Protein AF-A0A522M0D7-F1 (afdb_monomer_lite)

Sequence (243 aa):
MDWIHDEEGNVPFFGTRGELDALSDLVTNCLKVLREASRPREMVLETWLTVDYAVRQFLLSGFELSRFCSQSFDLRYRLLPRQFPNLLRLLRVTVEFNVALPPAPPDTAGFRANHEFWRFVNDRAPELPQRIKEVELEYVRSKSPDMSASPTVKAPPDLSTNEPMVARLKPEWVEVAKALDQRWFALAEQLNRARNVAVHSFRSEDIGREFGLAGPRVVTLTREKCLEILQTLLAIKVGAPSG

Structure (mmCIF, N/CA/C/O backbone):
data_AF-A0A522M0D7-F1
#
_entry.id   AF-A0A522M0D7-F1
#
loop_
_atom_site.group_PDB
_atom_site.id
_atom_site.type_symbol
_atom_site.label_atom_id
_atom_site.label_alt_id
_atom_site.label_comp_id
_atom_site.label_asym_id
_atom_site.label_entity_id
_atom_site.label_seq_id
_atom_site.pdbx_PDB_ins_code
_atom_site.Cartn_x
_atom_site.Cartn_y
_atom_site.Cartn_z
_atom_site.occupancy
_atom_site.B_iso_or_equiv
_atom_site.auth_seq_id
_atom_site.auth_comp_id
_atom_site.auth_asym_id
_atom_site.auth_atom_id
_atom_site.pdbx_PDB_model_num
ATOM 1 N N . MET A 1 1 ? -4.817 -5.125 -23.960 1.00 48.06 1 MET A N 1
ATOM 2 C CA . MET A 1 1 ? -5.287 -5.163 -22.561 1.00 48.06 1 MET A CA 1
ATOM 3 C C . MET A 1 1 ? -5.016 -3.778 -22.034 1.00 48.06 1 MET A C 1
ATOM 5 O O . MET A 1 1 ? -3.849 -3.406 -21.956 1.00 48.06 1 MET A O 1
ATOM 9 N N . ASP A 1 2 ? -6.071 -3.002 -21.826 1.00 53.09 2 ASP A N 1
ATOM 10 C CA . ASP A 1 2 ? -5.939 -1.578 -21.533 1.00 53.09 2 ASP A CA 1
ATOM 11 C C . ASP A 1 2 ? -5.680 -1.424 -20.034 1.00 53.09 2 ASP A C 1
ATOM 13 O O . ASP A 1 2 ? -6.468 -1.888 -19.205 1.00 53.09 2 ASP A O 1
ATOM 17 N N . TRP A 1 3 ? -4.519 -0.864 -19.698 1.00 46.22 3 TRP A N 1
ATOM 18 C CA . TRP A 1 3 ? -4.135 -0.587 -18.319 1.00 46.22 3 TRP A CA 1
ATOM 19 C C . TRP A 1 3 ? -4.783 0.726 -17.890 1.00 46.22 3 TRP A C 1
ATOM 21 O O . TRP A 1 3 ? -4.637 1.746 -18.560 1.00 46.22 3 TRP A O 1
ATOM 31 N N . ILE A 1 4 ? -5.495 0.686 -16.771 1.00 60.88 4 ILE A N 1
ATOM 32 C CA . ILE A 1 4 ? -6.058 1.852 -16.106 1.00 60.88 4 ILE A CA 1
ATOM 33 C C . ILE A 1 4 ? -5.046 2.321 -15.063 1.00 60.88 4 ILE A C 1
ATOM 35 O O . ILE A 1 4 ? -4.562 1.538 -14.239 1.00 60.88 4 ILE A O 1
ATOM 39 N N . HIS A 1 5 ? -4.740 3.609 -15.112 1.00 52.09 5 HIS A N 1
ATOM 40 C CA . HIS A 1 5 ? -4.009 4.333 -14.086 1.00 52.09 5 HIS A CA 1
ATOM 41 C C . HIS A 1 5 ? -4.824 5.575 -13.720 1.00 52.09 5 HIS A C 1
ATOM 43 O O . HIS A 1 5 ? -5.585 6.080 -14.546 1.00 52.09 5 HIS A O 1
ATOM 49 N N . ASP A 1 6 ? -4.728 6.019 -12.471 1.00 55.38 6 ASP A N 1
ATOM 50 C CA . ASP A 1 6 ? -5.393 7.244 -12.029 1.00 55.38 6 ASP A CA 1
ATOM 51 C C . ASP A 1 6 ? -4.635 8.462 -12.581 1.00 55.38 6 ASP A C 1
ATOM 53 O O . ASP A 1 6 ? -3.526 8.756 -12.134 1.00 55.38 6 ASP A O 1
ATOM 57 N N . GLU A 1 7 ? -5.218 9.156 -13.564 1.00 44.88 7 GLU A N 1
ATOM 58 C CA . GLU A 1 7 ? -4.654 10.384 -14.151 1.00 44.88 7 GLU A CA 1
ATOM 59 C C . GLU A 1 7 ? -4.564 11.530 -13.127 1.00 44.88 7 GLU A C 1
ATOM 61 O O . GLU A 1 7 ? -3.742 12.432 -13.287 1.00 44.88 7 GLU A O 1
ATOM 66 N N . GLU A 1 8 ? -5.360 11.488 -12.047 1.00 47.72 8 GLU A N 1
ATOM 67 C CA . GLU A 1 8 ? -5.281 12.462 -10.953 1.00 47.72 8 GLU A CA 1
ATOM 68 C C . GLU A 1 8 ? -4.145 12.144 -9.957 1.00 47.72 8 GLU A C 1
ATOM 70 O O . GLU A 1 8 ? -3.887 12.948 -9.059 1.00 47.72 8 GLU A O 1
ATOM 75 N N . GLY A 1 9 ? -3.442 11.011 -10.116 1.00 47.72 9 GLY A N 1
ATOM 76 C CA . GLY A 1 9 ? -2.236 10.655 -9.359 1.00 47.72 9 GLY A CA 1
ATOM 77 C C . GLY A 1 9 ? -2.453 10.382 -7.869 1.00 47.72 9 GLY A C 1
ATOM 78 O O . GLY A 1 9 ? -1.490 10.400 -7.103 1.00 47.72 9 GLY A O 1
ATOM 79 N N . ASN A 1 10 ? -3.693 10.155 -7.433 1.00 53.41 10 ASN A N 1
ATOM 80 C CA . ASN A 1 10 ? -4.007 10.077 -6.012 1.00 53.41 10 ASN A CA 1
ATOM 81 C C . ASN A 1 10 ? -4.081 8.620 -5.528 1.00 53.41 10 ASN A C 1
ATOM 83 O O . ASN A 1 10 ? -3.656 8.321 -4.410 1.00 53.41 10 ASN A O 1
ATOM 87 N N . VAL A 1 11 ? -4.585 7.686 -6.340 1.00 64.00 11 VAL A N 1
ATOM 88 C CA . VAL A 1 11 ? -4.677 6.267 -5.956 1.00 64.00 11 VAL A CA 1
ATOM 89 C C . VAL A 1 11 ? -3.394 5.534 -6.368 1.00 64.00 11 VAL A C 1
ATOM 91 O O . VAL A 1 11 ? -3.059 5.558 -7.552 1.00 64.00 11 VAL A O 1
ATOM 94 N N . PRO A 1 12 ? -2.704 4.790 -5.475 1.00 70.69 12 PRO A N 1
ATOM 95 C CA . PRO A 1 12 ? -1.629 3.881 -5.866 1.00 70.69 12 PRO A CA 1
ATOM 96 C C . PRO A 1 12 ? -2.200 2.630 -6.547 1.00 70.69 12 PRO A C 1
ATOM 98 O O . PRO A 1 12 ? -2.120 1.512 -6.034 1.00 70.69 12 PRO A O 1
ATOM 101 N N . PHE A 1 13 ? -2.829 2.831 -7.703 1.00 83.06 13 PHE A N 1
ATOM 102 C CA . PHE A 1 13 ? -3.397 1.792 -8.538 1.00 83.06 13 PHE A CA 1
ATOM 103 C C . PHE A 1 13 ? -2.815 1.871 -9.944 1.00 83.06 13 PHE A C 1
ATOM 105 O O . PHE A 1 13 ? -2.823 2.903 -10.610 1.00 83.06 13 PHE A O 1
ATOM 112 N N . PHE A 1 14 ? -2.352 0.719 -10.398 1.00 82.75 14 PHE A N 1
ATOM 113 C CA . PHE A 1 14 ? -1.973 0.460 -11.769 1.00 82.75 14 PHE A CA 1
ATOM 114 C C . PHE A 1 14 ? -2.464 -0.952 -12.057 1.00 82.75 14 PHE A C 1
ATOM 116 O O . PHE A 1 14 ? -2.134 -1.869 -11.305 1.00 82.75 14 PHE A O 1
ATOM 123 N N . GLY A 1 15 ? -3.309 -1.145 -13.062 1.00 84.56 15 GLY A N 1
ATOM 124 C CA . GLY A 1 15 ? -3.976 -2.433 -13.240 1.00 84.56 15 GLY A CA 1
ATOM 125 C C . GLY A 1 15 ? -4.930 -2.464 -14.419 1.00 84.56 15 GLY A C 1
ATOM 126 O O . GLY A 1 15 ? -5.125 -1.487 -15.128 1.00 84.56 15 GLY A O 1
ATOM 127 N N . THR A 1 16 ? -5.547 -3.610 -14.630 1.00 82.31 16 THR A N 1
ATOM 128 C CA . THR A 1 16 ? -6.676 -3.796 -15.539 1.00 82.31 16 THR A CA 1
ATOM 129 C C . THR A 1 16 ? -7.978 -3.324 -14.890 1.00 82.31 16 THR A C 1
ATOM 131 O O . THR A 1 16 ? -8.077 -3.192 -13.669 1.00 82.31 16 THR A O 1
ATOM 134 N N . ARG A 1 17 ? -9.032 -3.142 -15.694 1.00 80.75 17 ARG A N 1
ATOM 135 C CA . ARG A 1 17 ? -10.365 -2.782 -15.184 1.00 80.75 17 ARG A CA 1
ATOM 136 C C . ARG A 1 17 ? -10.914 -3.763 -14.147 1.00 80.75 17 ARG A C 1
ATOM 138 O O . ARG A 1 17 ? -11.409 -3.332 -13.118 1.00 80.75 17 ARG A O 1
ATOM 145 N N . GLY A 1 18 ? -10.764 -5.066 -14.381 1.00 83.81 18 GLY A N 1
ATOM 146 C CA . GLY A 1 18 ? -11.239 -6.075 -13.430 1.00 83.81 18 GLY A CA 1
ATOM 147 C C . GLY A 1 18 ? -10.507 -6.024 -12.084 1.00 83.81 18 GLY A C 1
ATOM 148 O O . GLY A 1 18 ? -11.103 -6.290 -11.045 1.00 83.81 18 GLY A O 1
ATOM 149 N N . GLU A 1 19 ? -9.227 -5.645 -12.078 1.00 85.00 19 GLU A N 1
ATOM 150 C CA . GLU A 1 19 ? -8.468 -5.451 -10.836 1.00 85.00 19 GLU A CA 1
ATOM 151 C C . GLU A 1 19 ? -8.902 -4.185 -10.092 1.00 85.00 19 GLU A C 1
ATOM 153 O O . GLU A 1 19 ? -8.910 -4.183 -8.860 1.00 85.00 19 GLU A O 1
ATOM 158 N N . LEU A 1 20 ? -9.289 -3.137 -10.828 1.00 85.62 20 LEU A N 1
ATOM 159 C CA . LEU A 1 20 ? -9.852 -1.919 -10.252 1.00 85.62 20 LEU A CA 1
ATOM 160 C C . LEU A 1 20 ? -11.210 -2.195 -9.606 1.00 85.62 20 LEU A C 1
ATOM 162 O O . LEU A 1 20 ? -11.433 -1.784 -8.470 1.00 85.62 20 LEU A O 1
ATOM 166 N N . ASP A 1 21 ? -12.083 -2.932 -10.295 1.00 85.38 21 ASP A N 1
ATOM 167 C CA . ASP A 1 21 ? -13.397 -3.319 -9.777 1.00 85.38 21 ASP A CA 1
ATOM 168 C C . ASP A 1 21 ? -13.241 -4.139 -8.482 1.00 85.38 21 ASP A C 1
ATOM 170 O O . ASP A 1 21 ? -13.846 -3.815 -7.462 1.00 85.38 21 ASP A O 1
ATOM 174 N N . ALA A 1 22 ? -12.325 -5.116 -8.467 1.00 87.81 22 ALA A N 1
ATOM 175 C CA . ALA A 1 22 ? -12.033 -5.912 -7.273 1.00 87.81 22 ALA A CA 1
ATOM 176 C C . ALA A 1 22 ? -11.488 -5.074 -6.100 1.00 87.81 22 ALA A C 1
ATOM 178 O O . ALA A 1 22 ? -11.840 -5.317 -4.944 1.00 87.81 22 ALA A O 1
ATOM 179 N N . LEU A 1 23 ? -10.623 -4.089 -6.375 1.00 89.19 23 LEU A N 1
ATOM 180 C CA . LEU A 1 23 ? -10.144 -3.162 -5.348 1.00 89.19 23 LEU A CA 1
ATOM 181 C C . LEU A 1 23 ? -11.283 -2.271 -4.829 1.00 89.19 23 LEU A C 1
ATOM 183 O O . LEU A 1 23 ? -11.377 -2.045 -3.624 1.00 89.19 23 LEU A O 1
ATOM 187 N N . SER A 1 24 ? -12.161 -1.802 -5.715 1.00 88.69 24 SER A N 1
ATOM 188 C CA . SER A 1 24 ? -13.311 -0.964 -5.367 1.00 88.69 24 SER A CA 1
ATOM 189 C C . SER A 1 24 ? -14.319 -1.706 -4.485 1.00 88.69 24 SER A C 1
ATOM 191 O O . SER A 1 24 ? -14.778 -1.164 -3.474 1.00 88.69 24 SER A O 1
ATOM 193 N N . ASP A 1 25 ? -14.593 -2.976 -4.789 1.00 89.81 25 ASP A N 1
ATOM 194 C CA . ASP A 1 25 ? -15.434 -3.846 -3.962 1.00 89.81 25 ASP A CA 1
ATOM 195 C C . ASP A 1 25 ? -14.830 -4.045 -2.566 1.00 89.81 25 ASP A C 1
ATOM 197 O O . ASP A 1 25 ? -15.523 -3.920 -1.551 1.00 89.81 25 ASP A O 1
ATOM 201 N N . LEU A 1 26 ? -13.518 -4.301 -2.491 1.00 91.81 26 LEU A N 1
ATOM 202 C CA . LEU A 1 26 ? -12.803 -4.460 -1.223 1.00 91.81 26 LEU A CA 1
ATOM 203 C C . LEU A 1 26 ? -12.876 -3.185 -0.373 1.00 91.81 26 LEU A C 1
ATOM 205 O O . LEU A 1 26 ? -13.212 -3.240 0.811 1.00 91.81 26 LEU A O 1
ATOM 209 N N . VAL A 1 27 ? -12.620 -2.031 -0.988 1.00 91.50 27 VAL A N 1
ATOM 210 C CA . VAL A 1 27 ? -12.719 -0.719 -0.341 1.00 91.50 27 VAL A CA 1
ATOM 211 C C . VAL A 1 27 ? -14.141 -0.452 0.148 1.00 91.50 27 VAL A C 1
ATOM 213 O O . VAL A 1 27 ? -14.330 -0.018 1.284 1.00 91.50 27 VAL A O 1
ATOM 216 N N . THR A 1 28 ? -15.148 -0.738 -0.673 1.00 90.94 28 THR A N 1
ATOM 217 C CA . THR A 1 28 ? -16.561 -0.543 -0.324 1.00 90.94 28 THR A CA 1
ATOM 218 C C . THR A 1 28 ? -16.950 -1.385 0.889 1.00 90.94 28 THR A C 1
ATOM 220 O O . THR A 1 28 ? -17.585 -0.880 1.821 1.00 90.94 28 THR A O 1
ATOM 223 N N . ASN A 1 29 ? -16.509 -2.644 0.928 1.00 92.69 29 ASN A N 1
ATOM 224 C CA . ASN A 1 29 ? -16.719 -3.526 2.073 1.00 92.69 29 ASN A CA 1
ATOM 225 C C . ASN A 1 29 ? -16.006 -3.009 3.327 1.00 92.69 29 ASN A C 1
ATOM 227 O O . ASN A 1 29 ? -16.618 -2.942 4.393 1.00 92.69 29 ASN A O 1
ATOM 231 N N . CYS A 1 30 ? -14.757 -2.556 3.198 1.00 94.94 30 CYS A N 1
ATOM 232 C CA . CYS A 1 30 ? -14.018 -1.956 4.305 1.00 94.94 30 CYS A CA 1
ATOM 233 C C . CYS A 1 30 ? -14.743 -0.720 4.868 1.00 94.94 30 CYS A C 1
ATOM 235 O O . CYS A 1 30 ? -14.941 -0.610 6.077 1.00 94.94 30 CYS A O 1
ATOM 237 N N . LEU A 1 31 ? -15.227 0.181 4.005 1.00 93.12 31 LEU A N 1
ATOM 238 C CA . LEU A 1 31 ? -15.992 1.363 4.417 1.00 93.12 31 LEU A CA 1
ATOM 239 C C . LEU A 1 31 ? -17.293 0.995 5.133 1.00 93.12 31 LEU A C 1
ATOM 241 O O . LEU A 1 31 ? -17.662 1.656 6.107 1.00 93.12 31 LEU A O 1
ATOM 245 N N . LYS A 1 32 ? -17.986 -0.054 4.677 1.00 94.06 32 LYS A N 1
ATOM 246 C CA . LYS A 1 32 ? -19.168 -0.577 5.366 1.00 94.06 32 LYS A CA 1
ATOM 247 C C . LYS A 1 32 ? -18.811 -1.040 6.778 1.00 94.06 32 LYS A C 1
ATOM 249 O O . LYS A 1 32 ? -19.452 -0.605 7.733 1.00 94.06 32 LYS A O 1
ATOM 254 N N . VAL A 1 33 ? -17.741 -1.824 6.923 1.00 94.00 33 VAL A N 1
ATOM 255 C CA . VAL A 1 33 ? -17.274 -2.268 8.241 1.00 94.00 33 VAL A CA 1
ATOM 256 C C . VAL A 1 33 ? -16.884 -1.080 9.114 1.00 94.00 33 VAL A C 1
ATOM 258 O O . VAL A 1 33 ? -17.288 -1.019 10.268 1.00 94.00 33 VAL A O 1
ATOM 261 N N . LEU A 1 34 ? -16.180 -0.078 8.586 1.00 93.50 34 LEU A N 1
ATOM 262 C CA . LEU A 1 34 ? -15.831 1.110 9.368 1.00 93.50 34 LEU A CA 1
ATOM 263 C C . LEU A 1 34 ? -17.064 1.860 9.884 1.00 93.50 34 LEU A C 1
ATOM 265 O O . LEU A 1 34 ? -17.031 2.365 11.007 1.00 93.50 34 LEU A O 1
ATOM 269 N N . ARG A 1 35 ? -18.158 1.915 9.116 1.00 92.31 35 ARG A N 1
ATOM 270 C CA . ARG A 1 35 ? -19.419 2.538 9.555 1.00 92.31 35 ARG A CA 1
ATOM 271 C C . ARG A 1 35 ? -20.109 1.740 10.660 1.00 92.31 35 ARG A C 1
ATOM 273 O O . ARG A 1 35 ? -20.593 2.339 11.617 1.00 92.31 35 ARG A O 1
ATOM 280 N N . GLU A 1 36 ? -20.145 0.419 10.533 1.00 94.06 36 GLU A N 1
ATOM 281 C CA . GLU A 1 36 ? -20.961 -0.465 11.377 1.00 94.06 36 GLU A CA 1
ATOM 282 C C . GLU A 1 36 ? -20.212 -0.994 12.611 1.00 94.06 36 GLU A C 1
ATOM 284 O O . GLU A 1 36 ? -20.822 -1.257 13.650 1.00 94.06 36 GLU A O 1
ATOM 289 N N . ALA A 1 37 ? -18.885 -1.121 12.535 1.00 92.56 37 ALA A N 1
ATOM 290 C CA . ALA A 1 37 ? -18.078 -1.717 13.588 1.00 92.56 37 ALA A CA 1
ATOM 291 C C . ALA A 1 37 ? -18.179 -0.919 14.892 1.00 92.56 37 ALA A C 1
ATOM 293 O O . ALA A 1 37 ? -18.022 0.307 14.940 1.00 92.56 37 ALA A O 1
ATOM 294 N N . SER A 1 38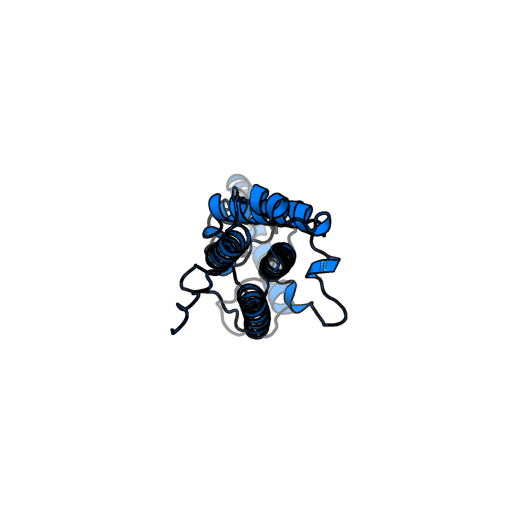 ? -18.371 -1.647 15.989 1.00 91.94 38 SER A N 1
ATOM 295 C CA . SER A 1 38 ? -18.370 -1.106 17.354 1.00 91.94 38 SER A CA 1
ATOM 296 C C . SER A 1 38 ? -17.013 -1.256 18.046 1.00 91.94 38 SER A C 1
ATOM 298 O O . SER A 1 38 ? -16.802 -0.706 19.128 1.00 91.94 38 SER A O 1
ATOM 300 N N . ARG A 1 39 ? -16.080 -1.998 17.434 1.00 93.56 39 ARG A N 1
ATOM 301 C CA . ARG A 1 39 ? -14.794 -2.366 18.032 1.00 93.56 39 ARG A CA 1
ATOM 302 C C . ARG A 1 39 ? -13.624 -1.877 17.170 1.00 93.56 39 ARG A C 1
ATOM 304 O O . ARG A 1 39 ? -13.546 -2.263 16.005 1.00 93.56 39 ARG A O 1
ATOM 311 N N . PRO A 1 40 ? -12.655 -1.137 17.744 1.00 95.44 40 PRO A N 1
ATOM 312 C CA . PRO A 1 40 ? -11.438 -0.703 17.049 1.00 95.44 40 PRO A CA 1
ATOM 313 C C . PRO A 1 40 ? -10.669 -1.835 16.372 1.00 95.44 40 PRO A C 1
ATOM 315 O O . PRO A 1 40 ? -10.115 -1.653 15.295 1.00 95.44 40 PRO A O 1
ATOM 318 N N . ARG A 1 41 ? -10.664 -3.023 16.985 1.00 96.38 41 ARG A N 1
ATOM 319 C CA . ARG A 1 41 ? -10.004 -4.210 16.434 1.00 96.38 41 ARG A CA 1
ATOM 320 C C . ARG A 1 41 ? -10.471 -4.535 15.019 1.00 96.38 41 ARG A C 1
ATOM 322 O O . ARG A 1 41 ? -9.641 -4.767 14.153 1.00 96.38 41 ARG A O 1
ATOM 329 N N . GLU A 1 42 ? -11.779 -4.569 14.807 1.00 96.38 42 GLU A N 1
ATOM 330 C CA . GLU A 1 42 ? -12.371 -4.913 13.514 1.00 96.38 42 GLU A CA 1
ATOM 331 C C . GLU A 1 42 ? -12.023 -3.855 12.463 1.00 96.38 42 GLU A C 1
ATOM 333 O O . GLU A 1 42 ? -11.507 -4.186 11.401 1.00 96.38 42 GLU A O 1
ATOM 338 N N . MET A 1 43 ? -12.168 -2.576 12.825 1.00 97.12 43 MET A N 1
ATOM 339 C CA . MET A 1 43 ? -11.809 -1.442 11.968 1.00 97.12 43 MET A CA 1
ATOM 340 C C . MET A 1 43 ? -10.358 -1.518 11.490 1.00 97.12 43 MET A C 1
ATOM 342 O O . MET A 1 43 ? -10.079 -1.383 10.299 1.00 97.12 43 MET A O 1
ATOM 346 N N . VAL A 1 44 ? -9.429 -1.753 12.419 1.00 97.69 44 VAL A N 1
ATOM 347 C CA . VAL A 1 44 ? -7.995 -1.804 12.121 1.00 97.69 44 VAL A CA 1
ATOM 348 C C . VAL A 1 44 ? -7.650 -3.008 11.252 1.00 97.69 44 VAL A C 1
ATOM 350 O O . VAL A 1 44 ? -6.854 -2.869 10.325 1.00 97.69 44 VAL A O 1
ATOM 353 N N . LEU A 1 45 ? -8.234 -4.179 11.529 1.00 97.44 45 LEU A N 1
ATOM 354 C CA . LEU A 1 45 ? -7.972 -5.391 10.752 1.00 97.44 45 LEU A CA 1
ATOM 355 C C . LEU A 1 45 ? -8.473 -5.258 9.313 1.00 97.44 45 LEU A C 1
ATOM 357 O O . LEU A 1 45 ? -7.704 -5.542 8.397 1.00 97.44 45 LEU A O 1
ATOM 361 N N . GLU A 1 46 ? -9.695 -4.765 9.107 1.00 97.00 46 GLU A N 1
ATOM 362 C CA . GLU A 1 46 ? -10.237 -4.552 7.759 1.00 97.00 46 GLU A CA 1
ATOM 363 C C . GLU A 1 46 ? -9.468 -3.481 6.984 1.00 97.00 46 GLU A C 1
ATOM 365 O O . GLU A 1 46 ? -9.137 -3.666 5.810 1.00 97.00 46 GLU A O 1
ATOM 370 N N . THR A 1 47 ? -9.113 -2.377 7.648 1.00 97.31 47 THR A N 1
ATOM 371 C CA . THR A 1 47 ? -8.291 -1.322 7.033 1.00 97.31 47 THR A CA 1
ATOM 372 C C . THR A 1 47 ? -6.936 -1.878 6.603 1.00 97.31 47 THR A C 1
ATOM 374 O O . THR A 1 47 ? -6.488 -1.647 5.482 1.00 97.31 47 THR A O 1
ATOM 377 N N . TRP A 1 48 ? -6.289 -2.661 7.471 1.00 97.75 48 TRP A N 1
ATOM 378 C CA . TRP A 1 48 ? -4.995 -3.270 7.175 1.00 97.75 48 TRP A CA 1
ATOM 379 C C . TRP A 1 48 ? -5.070 -4.299 6.046 1.00 97.75 48 TRP A C 1
ATOM 381 O O . TRP A 1 48 ? -4.211 -4.274 5.171 1.00 97.75 48 TRP A O 1
ATOM 391 N N . LEU A 1 49 ? -6.087 -5.167 6.026 1.00 96.44 49 LEU A N 1
ATOM 392 C CA . LEU A 1 49 ? -6.277 -6.149 4.951 1.00 96.44 49 LEU A CA 1
ATOM 393 C C . LEU A 1 49 ? -6.470 -5.465 3.595 1.00 96.44 49 LEU A C 1
ATOM 395 O O . LEU A 1 49 ? -5.878 -5.886 2.601 1.00 96.44 49 LEU A O 1
ATOM 399 N N . THR A 1 50 ? -7.242 -4.378 3.574 1.00 95.88 50 THR A N 1
ATOM 400 C CA . THR A 1 50 ? -7.493 -3.586 2.365 1.00 95.88 50 THR A CA 1
ATOM 401 C C . THR A 1 50 ? -6.206 -2.960 1.829 1.00 95.88 50 THR A C 1
ATOM 403 O O . THR A 1 50 ? -5.903 -3.071 0.640 1.00 95.88 50 THR A O 1
ATOM 406 N N . VAL A 1 51 ? -5.401 -2.358 2.709 1.00 95.75 51 VAL A N 1
ATOM 407 C CA . VAL A 1 51 ? -4.112 -1.755 2.333 1.00 95.75 51 VAL A CA 1
ATOM 408 C C . VAL A 1 51 ? -3.083 -2.820 1.928 1.00 95.75 51 VAL A C 1
ATOM 410 O O . VAL A 1 51 ? -2.380 -2.630 0.939 1.00 95.75 51 VAL A O 1
ATOM 413 N N . ASP A 1 52 ? -2.997 -3.957 2.632 1.00 95.88 52 ASP A N 1
ATOM 414 C CA . ASP A 1 52 ? -2.108 -5.075 2.265 1.00 95.88 52 ASP A CA 1
ATOM 415 C C . ASP A 1 52 ? -2.433 -5.611 0.869 1.00 95.88 52 ASP A C 1
ATOM 417 O O . ASP A 1 52 ? -1.528 -5.756 0.043 1.00 95.88 52 ASP A O 1
ATOM 421 N N . TYR A 1 53 ? -3.716 -5.823 0.568 1.00 94.19 53 TYR A N 1
ATOM 422 C CA . TYR A 1 53 ? -4.153 -6.228 -0.763 1.00 94.19 53 TYR A CA 1
ATOM 423 C C . TYR A 1 53 ? -3.747 -5.207 -1.832 1.00 94.19 53 TYR A C 1
ATOM 425 O O . TYR A 1 53 ? -3.137 -5.584 -2.835 1.00 94.19 53 TYR A O 1
ATOM 433 N N . ALA A 1 54 ? -4.037 -3.921 -1.607 1.00 93.62 54 ALA A N 1
ATOM 434 C CA . ALA A 1 54 ? -3.738 -2.858 -2.562 1.00 93.62 54 ALA A CA 1
ATOM 435 C C . ALA A 1 54 ? -2.236 -2.769 -2.870 1.00 93.62 54 ALA A C 1
ATOM 437 O O . ALA A 1 54 ? -1.847 -2.742 -4.036 1.00 93.62 54 ALA A O 1
ATOM 438 N N . VAL A 1 55 ? -1.378 -2.824 -1.845 1.00 94.50 55 VAL A N 1
ATOM 439 C CA . VAL A 1 55 ? 0.084 -2.800 -2.022 1.00 94.50 55 VAL A CA 1
ATOM 440 C C . VAL A 1 55 ? 0.576 -4.010 -2.814 1.00 94.50 55 VAL A C 1
ATOM 442 O O . VAL A 1 55 ? 1.403 -3.868 -3.717 1.00 94.50 55 VAL A O 1
ATOM 445 N N . ARG A 1 56 ? 0.078 -5.212 -2.497 1.00 94.38 56 ARG A N 1
ATOM 446 C C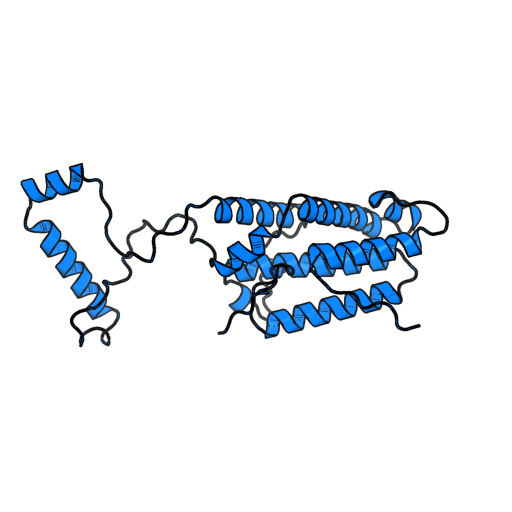A . ARG A 1 56 ? 0.449 -6.432 -3.230 1.00 94.38 56 ARG A CA 1
ATOM 447 C C . ARG A 1 56 ? 0.031 -6.353 -4.690 1.00 94.38 56 ARG A C 1
ATOM 449 O O . ARG A 1 56 ? 0.815 -6.719 -5.562 1.00 94.38 56 ARG A O 1
ATOM 456 N N . GLN A 1 57 ? -1.190 -5.890 -4.943 1.00 92.00 57 GLN A N 1
ATOM 457 C CA . GLN A 1 57 ? -1.711 -5.725 -6.291 1.00 92.00 57 GLN A CA 1
ATOM 458 C C . GLN A 1 57 ? -0.877 -4.704 -7.069 1.00 92.00 57 GLN A C 1
ATOM 460 O O . GLN A 1 57 ? -0.416 -5.020 -8.159 1.00 92.00 57 GLN A O 1
ATOM 465 N N . PHE A 1 58 ? -0.601 -3.537 -6.483 1.00 91.81 58 PHE A N 1
ATOM 466 C CA . PHE A 1 58 ? 0.208 -2.492 -7.107 1.00 91.81 58 PHE A CA 1
ATOM 467 C C . PHE A 1 58 ? 1.611 -2.986 -7.487 1.00 91.81 58 PHE A C 1
ATOM 469 O O . PHE A 1 58 ? 2.072 -2.744 -8.603 1.00 91.81 58 PHE A O 1
ATOM 476 N N . LEU A 1 59 ? 2.269 -3.746 -6.602 1.00 91.25 59 LEU A N 1
ATOM 477 C CA . LEU A 1 59 ? 3.562 -4.370 -6.892 1.00 91.25 59 LEU A CA 1
ATOM 478 C C . LEU A 1 59 ? 3.478 -5.391 -8.032 1.00 91.25 59 LEU A C 1
ATOM 480 O O . LEU A 1 59 ? 4.288 -5.336 -8.955 1.00 91.25 59 LEU A O 1
ATOM 484 N N . LEU A 1 60 ? 2.510 -6.315 -7.997 1.00 89.75 60 LEU A N 1
ATOM 485 C CA . LEU A 1 60 ? 2.367 -7.308 -9.067 1.00 89.75 60 LEU A CA 1
ATOM 486 C C . LEU A 1 60 ? 2.071 -6.670 -10.419 1.00 89.75 60 LEU A C 1
ATOM 488 O O . LEU A 1 60 ? 2.590 -7.145 -11.428 1.00 89.75 60 LEU A O 1
ATOM 492 N N . SER A 1 61 ? 1.246 -5.628 -10.444 1.00 87.00 61 SER A N 1
ATOM 493 C CA . SER A 1 61 ? 0.942 -4.898 -11.668 1.00 87.00 61 SER A CA 1
ATOM 494 C C . SER A 1 61 ? 2.177 -4.196 -12.227 1.00 87.00 61 SER A C 1
ATOM 496 O O . SER A 1 61 ? 2.385 -4.222 -13.437 1.00 87.00 61 SER A O 1
ATOM 498 N N . GLY A 1 62 ? 3.028 -3.631 -11.362 1.00 85.62 62 GLY A N 1
ATOM 499 C CA . GLY A 1 62 ? 4.310 -3.053 -11.769 1.00 85.62 62 GLY A CA 1
ATOM 500 C C . GLY A 1 62 ? 5.191 -4.073 -12.481 1.00 85.62 62 GLY A C 1
ATOM 501 O O . GLY A 1 62 ? 5.655 -3.817 -13.587 1.00 85.62 62 GLY A O 1
ATOM 502 N N . PHE A 1 63 ? 5.336 -5.267 -11.901 1.00 83.44 63 PHE A N 1
ATOM 503 C CA . PHE A 1 63 ? 6.097 -6.371 -12.499 1.00 83.44 63 PHE A CA 1
ATOM 504 C C . PHE A 1 63 ? 5.372 -7.098 -13.648 1.00 83.44 63 PHE A C 1
ATOM 506 O O . PHE A 1 63 ? 5.876 -8.107 -14.137 1.00 83.44 63 PHE A O 1
ATOM 513 N N . GLU A 1 64 ? 4.179 -6.649 -14.055 1.00 78.94 64 GLU A N 1
ATOM 514 C CA . GLU A 1 64 ? 3.313 -7.331 -15.032 1.00 78.94 64 GLU A CA 1
ATOM 515 C C . GLU A 1 64 ? 3.032 -8.810 -14.706 1.00 78.94 64 GLU A C 1
ATOM 517 O O . GLU A 1 64 ? 2.816 -9.651 -15.589 1.00 78.94 64 GLU A O 1
ATOM 522 N N . LEU A 1 65 ? 3.042 -9.145 -13.418 1.00 79.81 65 LEU A N 1
ATOM 523 C CA . LEU A 1 65 ? 2.824 -10.501 -12.929 1.00 79.81 65 LEU A CA 1
ATOM 524 C C . LEU A 1 65 ? 1.353 -10.783 -12.632 1.00 79.81 65 LEU A C 1
ATOM 526 O O . LEU A 1 65 ? 0.958 -11.943 -12.524 1.00 79.81 65 LEU A O 1
ATOM 530 N N . SER A 1 66 ? 0.531 -9.741 -12.523 1.00 77.38 66 SER A N 1
ATOM 531 C CA . SER A 1 66 ? -0.872 -9.874 -12.143 1.00 77.38 66 SER A CA 1
ATOM 532 C C . SER A 1 66 ? -1.702 -10.679 -13.155 1.00 77.38 66 SER A C 1
ATOM 534 O O . SER A 1 66 ? -2.575 -11.447 -12.762 1.00 77.38 66 SER A O 1
ATOM 536 N N . ARG A 1 67 ? -1.336 -10.641 -14.445 1.00 77.00 67 ARG A N 1
ATOM 537 C CA . ARG A 1 67 ? -1.929 -11.470 -15.517 1.00 77.00 67 ARG A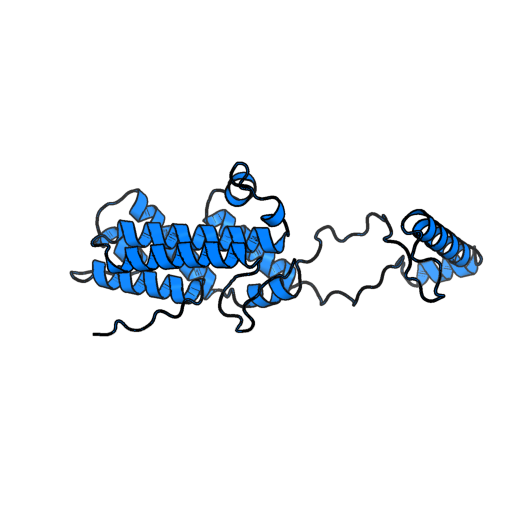 CA 1
ATOM 538 C C . ARG A 1 67 ? -1.782 -12.982 -15.315 1.00 77.00 67 ARG A C 1
ATOM 540 O O . ARG A 1 67 ? -2.480 -13.749 -15.968 1.00 77.00 67 ARG A O 1
ATOM 547 N N . PHE A 1 68 ? -0.856 -13.412 -14.458 1.00 76.25 68 PHE A N 1
ATOM 548 C CA . PHE A 1 68 ? -0.645 -14.824 -14.133 1.00 76.25 68 PHE A CA 1
ATOM 549 C C . PHE A 1 68 ? -1.393 -15.253 -12.863 1.00 76.25 68 PHE A C 1
ATOM 551 O O . PHE A 1 68 ? -1.342 -16.426 -12.488 1.00 76.25 68 PHE A O 1
ATOM 558 N N . CYS A 1 69 ? -2.084 -14.327 -12.189 1.00 75.50 69 CYS A N 1
ATOM 559 C CA . CYS A 1 69 ? -2.945 -14.657 -11.065 1.00 75.50 69 CYS A CA 1
ATOM 560 C C . CYS A 1 69 ? -4.216 -15.361 -11.551 1.00 75.50 69 CYS A C 1
ATOM 562 O O . CYS A 1 69 ? -4.867 -14.944 -12.505 1.00 75.50 69 CYS A O 1
ATOM 564 N N . SER A 1 70 ? -4.608 -16.413 -10.840 1.00 75.88 70 SER A N 1
ATOM 565 C CA . SER A 1 70 ? -5.904 -17.074 -10.996 1.00 75.88 70 SER A CA 1
ATOM 566 C C . SER A 1 70 ? -6.491 -17.397 -9.623 1.00 75.88 70 SER A C 1
ATOM 568 O O . SER A 1 70 ? -5.791 -17.323 -8.613 1.00 75.88 70 SER A O 1
ATOM 570 N N . GLN A 1 71 ? -7.764 -17.797 -9.567 1.00 72.94 71 GLN A N 1
ATOM 571 C CA . GLN A 1 71 ? -8.417 -18.163 -8.301 1.00 72.94 71 GLN A CA 1
ATOM 572 C C . GLN A 1 71 ? -7.679 -19.284 -7.547 1.00 72.94 71 GLN A C 1
ATOM 574 O O . GLN A 1 71 ? -7.632 -19.276 -6.321 1.00 72.94 71 GLN A O 1
ATOM 579 N N . SER A 1 72 ? -7.072 -20.237 -8.262 1.00 75.38 72 SER A N 1
ATOM 580 C CA . SER A 1 72 ? -6.297 -21.336 -7.666 1.00 75.38 72 SER A CA 1
ATOM 581 C C . SER A 1 72 ? -4.825 -20.978 -7.418 1.00 75.38 72 SER A C 1
ATOM 583 O O . SER A 1 72 ? -4.124 -21.668 -6.666 1.00 75.38 72 SER A O 1
ATOM 585 N N . PHE A 1 73 ? -4.341 -19.894 -8.028 1.00 76.19 73 PHE A N 1
ATOM 586 C CA . PHE A 1 73 ? -2.941 -19.499 -8.017 1.00 76.19 73 PHE A CA 1
ATOM 587 C C . PHE A 1 73 ? -2.792 -17.985 -7.854 1.00 76.19 73 PHE A C 1
ATOM 589 O O . PHE A 1 73 ? -2.641 -17.242 -8.822 1.00 76.19 73 PHE A O 1
ATOM 596 N N . ASP A 1 74 ? -2.820 -17.535 -6.600 1.00 80.44 74 ASP A N 1
ATOM 597 C CA . ASP A 1 74 ? -2.637 -16.128 -6.258 1.00 80.44 74 ASP A CA 1
ATOM 598 C C . ASP A 1 74 ? -1.161 -15.807 -5.966 1.00 80.44 74 ASP A C 1
ATOM 600 O O . ASP A 1 74 ? -0.617 -16.152 -4.907 1.00 80.44 74 ASP A O 1
ATOM 604 N N . LEU A 1 75 ? -0.499 -15.128 -6.906 1.00 81.81 75 LEU A N 1
ATOM 605 C CA . LEU A 1 75 ? 0.899 -14.716 -6.764 1.00 81.81 75 LEU A CA 1
ATOM 606 C C . LEU A 1 75 ? 1.110 -13.682 -5.651 1.00 81.81 75 LEU A C 1
ATOM 608 O O . LEU A 1 75 ? 2.210 -13.618 -5.098 1.00 81.81 75 LEU A O 1
ATOM 612 N N . ARG A 1 76 ? 0.076 -12.931 -5.244 1.00 85.69 76 ARG A N 1
ATOM 613 C CA . ARG A 1 76 ? 0.186 -11.889 -4.204 1.00 85.69 76 ARG A CA 1
ATOM 614 C C . ARG A 1 76 ? 0.634 -12.470 -2.872 1.00 85.69 76 ARG A C 1
ATOM 616 O O . ARG A 1 76 ? 1.378 -11.827 -2.134 1.00 85.69 76 ARG A O 1
ATOM 623 N N . TYR A 1 77 ? 0.208 -13.695 -2.579 1.00 85.19 77 TYR A N 1
ATOM 624 C CA . TYR A 1 77 ? 0.501 -14.386 -1.321 1.00 85.19 77 TYR A CA 1
ATOM 625 C C . TYR A 1 77 ? 1.508 -15.535 -1.478 1.00 85.19 77 TYR A C 1
ATOM 627 O O . TYR A 1 77 ? 2.034 -16.033 -0.478 1.00 85.19 77 TYR A O 1
ATOM 635 N N . ARG A 1 78 ? 1.799 -15.951 -2.721 1.00 81.38 78 ARG A N 1
ATOM 636 C CA . ARG A 1 78 ? 2.805 -16.983 -3.025 1.00 81.38 78 ARG A CA 1
ATOM 637 C C . ARG A 1 78 ? 4.198 -16.418 -3.299 1.00 81.38 78 ARG A C 1
ATOM 639 O O . ARG A 1 78 ? 5.165 -17.034 -2.866 1.00 81.38 78 ARG A O 1
ATOM 646 N N . LEU A 1 79 ? 4.294 -15.290 -4.005 1.00 83.38 79 LEU A N 1
ATOM 647 C CA . LEU A 1 79 ? 5.565 -14.707 -4.447 1.00 83.38 79 LEU A CA 1
ATOM 648 C C . LEU A 1 79 ? 6.027 -13.558 -3.545 1.00 83.38 79 LEU A C 1
ATOM 650 O O . LEU A 1 79 ? 7.189 -13.512 -3.148 1.00 83.38 79 LEU A O 1
ATOM 654 N N . LEU A 1 80 ? 5.129 -12.623 -3.225 1.00 88.44 80 LEU A N 1
ATOM 655 C CA . LEU A 1 80 ? 5.494 -11.428 -2.463 1.00 88.44 80 LEU A CA 1
ATOM 656 C C . LEU A 1 80 ? 5.713 -11.739 -0.972 1.00 88.44 80 LEU A C 1
ATOM 658 O O . LEU A 1 80 ? 5.131 -12.693 -0.440 1.00 88.44 80 LEU A O 1
ATOM 662 N N . PRO A 1 81 ? 6.496 -10.910 -0.251 1.00 90.94 81 PRO A N 1
ATOM 663 C CA . PRO A 1 81 ? 6.728 -11.099 1.175 1.00 90.94 81 PRO A CA 1
ATOM 664 C C . PRO A 1 81 ? 5.426 -11.246 1.972 1.00 90.94 81 PRO A C 1
ATOM 666 O O . PRO A 1 81 ? 4.488 -10.455 1.846 1.00 90.94 81 PRO A O 1
ATOM 669 N N . ARG A 1 82 ? 5.370 -12.261 2.840 1.00 89.38 82 ARG A N 1
ATOM 670 C CA . ARG A 1 82 ? 4.201 -12.510 3.704 1.00 89.38 82 ARG A CA 1
ATOM 671 C C . ARG A 1 82 ? 4.070 -11.490 4.833 1.00 89.38 82 ARG A C 1
ATOM 673 O O . ARG A 1 82 ? 2.971 -11.209 5.287 1.00 89.38 82 ARG A O 1
ATOM 680 N N . GLN A 1 83 ? 5.194 -10.951 5.299 1.00 91.38 83 GLN A N 1
ATOM 681 C CA . GLN A 1 83 ? 5.221 -9.956 6.366 1.00 91.38 83 GLN A CA 1
ATOM 682 C C . GLN A 1 83 ? 5.060 -8.559 5.768 1.00 91.38 83 GLN A C 1
ATOM 684 O O . GLN A 1 83 ? 5.866 -8.153 4.932 1.00 91.38 83 GLN A O 1
ATOM 689 N N . PHE A 1 84 ? 4.059 -7.815 6.233 1.00 95.06 84 PHE A N 1
ATOM 690 C CA . PHE A 1 84 ? 3.758 -6.474 5.729 1.00 95.06 84 PHE A CA 1
ATOM 691 C C . PHE A 1 84 ? 4.929 -5.477 5.841 1.00 95.06 84 PHE A C 1
ATOM 693 O O . PHE A 1 84 ? 5.177 -4.778 4.866 1.00 95.06 84 PHE A O 1
ATOM 700 N N . PRO A 1 85 ? 5.757 -5.462 6.910 1.00 94.00 85 PRO A N 1
ATOM 701 C CA . PRO A 1 85 ? 6.969 -4.633 6.927 1.00 94.00 85 PRO A CA 1
ATOM 702 C C . PRO A 1 85 ? 7.943 -4.935 5.779 1.00 94.00 85 PRO A C 1
ATOM 704 O O . PRO A 1 85 ? 8.504 -4.022 5.177 1.00 94.00 85 PRO A O 1
ATOM 707 N N . ASN A 1 86 ? 8.114 -6.214 5.430 1.00 93.00 86 ASN A N 1
ATOM 708 C CA . ASN A 1 86 ? 8.982 -6.615 4.320 1.00 93.00 86 ASN A CA 1
ATOM 709 C C . ASN A 1 86 ? 8.357 -6.260 2.967 1.00 93.00 86 ASN A C 1
ATOM 711 O O . ASN A 1 86 ? 9.080 -5.907 2.040 1.00 93.00 86 ASN A O 1
ATOM 715 N N . LEU A 1 87 ? 7.026 -6.323 2.864 1.00 94.56 87 LEU A N 1
ATOM 716 C CA . LEU A 1 87 ? 6.282 -5.866 1.693 1.00 94.56 87 LEU A CA 1
ATOM 717 C C . LEU A 1 87 ? 6.449 -4.352 1.485 1.00 94.56 87 LEU A C 1
ATOM 719 O O . LEU A 1 87 ? 6.771 -3.926 0.381 1.00 94.56 87 LEU A O 1
ATOM 723 N N . LEU A 1 88 ? 6.312 -3.548 2.545 1.00 95.25 88 LEU A N 1
ATOM 724 C CA . LEU A 1 88 ? 6.536 -2.101 2.491 1.00 95.25 88 LEU A CA 1
ATOM 725 C C . LEU A 1 88 ? 7.986 -1.754 2.146 1.00 95.25 88 LEU A C 1
ATOM 727 O O . LEU A 1 88 ? 8.224 -0.846 1.354 1.00 95.25 88 LEU A O 1
ATOM 731 N N . ARG A 1 89 ? 8.960 -2.490 2.697 1.00 92.69 89 ARG A N 1
ATOM 732 C CA . ARG A 1 89 ? 10.375 -2.326 2.339 1.00 92.69 89 ARG A CA 1
ATOM 733 C C . ARG A 1 89 ? 10.618 -2.635 0.861 1.00 92.69 89 ARG A C 1
ATOM 735 O O . ARG A 1 89 ? 11.337 -1.885 0.209 1.00 92.69 89 ARG A O 1
ATOM 742 N N . LEU A 1 90 ? 10.030 -3.714 0.340 1.00 91.50 90 LEU A N 1
ATOM 743 C CA . LEU A 1 90 ? 10.113 -4.052 -1.081 1.00 91.50 90 LEU A CA 1
ATOM 744 C C . LEU A 1 90 ? 9.509 -2.939 -1.942 1.00 91.50 90 LEU A C 1
ATOM 746 O O . LEU A 1 90 ? 10.152 -2.516 -2.899 1.00 91.50 90 LEU A O 1
ATOM 750 N N . LEU A 1 91 ? 8.322 -2.439 -1.581 1.00 93.25 91 LEU A N 1
ATOM 751 C CA . LEU A 1 91 ? 7.693 -1.308 -2.261 1.00 93.25 91 LEU A CA 1
ATOM 752 C C . LEU A 1 91 ? 8.623 -0.098 -2.276 1.00 93.25 91 LEU A C 1
ATOM 754 O O . LEU A 1 91 ? 8.960 0.377 -3.352 1.00 93.25 91 LEU A O 1
ATOM 758 N N . ARG A 1 92 ? 9.112 0.336 -1.110 1.00 92.38 92 ARG A N 1
ATOM 759 C CA . ARG A 1 92 ? 9.999 1.499 -0.988 1.00 92.38 92 ARG A CA 1
ATOM 760 C C . ARG A 1 92 ? 11.238 1.379 -1.874 1.00 92.38 92 ARG A C 1
ATOM 762 O O . ARG A 1 92 ? 11.482 2.265 -2.680 1.00 92.38 92 ARG A O 1
ATOM 769 N N . VAL A 1 93 ? 11.957 0.257 -1.793 1.00 89.44 93 VAL A N 1
ATOM 770 C CA . VAL A 1 93 ? 13.157 0.020 -2.615 1.00 89.44 93 VAL A CA 1
ATOM 771 C C . VAL A 1 93 ? 12.816 -0.001 -4.108 1.00 89.44 93 VAL A C 1
ATOM 773 O O . VAL A 1 93 ? 13.570 0.531 -4.915 1.00 89.44 93 VAL A O 1
ATOM 776 N N . THR A 1 94 ? 11.673 -0.581 -4.485 1.00 89.44 94 THR A N 1
ATOM 777 C CA . THR A 1 94 ? 11.223 -0.630 -5.887 1.00 89.44 94 THR A CA 1
ATOM 778 C C . THR A 1 94 ? 10.920 0.770 -6.421 1.00 89.44 94 THR A C 1
ATOM 780 O O . THR A 1 94 ? 11.330 1.092 -7.538 1.00 89.44 94 THR A O 1
ATOM 783 N N . VAL A 1 95 ? 10.243 1.608 -5.628 1.00 89.31 95 VAL A N 1
ATOM 784 C CA . VAL A 1 95 ? 9.954 3.007 -5.972 1.00 89.31 95 VAL A CA 1
ATOM 785 C C . VAL A 1 95 ? 11.248 3.808 -6.078 1.00 89.31 95 VAL A C 1
ATOM 787 O O . VAL A 1 95 ? 11.512 4.385 -7.129 1.00 89.31 95 VAL A O 1
ATOM 790 N N . GLU A 1 96 ? 12.084 3.793 -5.036 1.00 88.00 96 GLU A N 1
ATOM 791 C CA . GLU A 1 96 ? 13.359 4.521 -4.993 1.00 88.00 96 GLU A CA 1
ATOM 792 C C . GLU A 1 96 ? 14.247 4.162 -6.185 1.00 88.00 96 GLU A C 1
ATOM 794 O O . GLU A 1 96 ? 14.756 5.050 -6.867 1.00 88.00 96 GLU A O 1
ATOM 799 N N . PHE A 1 97 ? 14.372 2.867 -6.493 1.00 84.62 97 PHE A N 1
ATOM 800 C CA . PHE A 1 97 ? 15.144 2.400 -7.637 1.00 84.62 97 PHE A CA 1
ATOM 801 C C . PHE A 1 97 ? 14.578 2.927 -8.962 1.00 84.62 97 PHE A C 1
ATOM 803 O O . PHE A 1 97 ? 15.313 3.521 -9.747 1.00 84.62 97 PHE A O 1
ATOM 810 N N . ASN A 1 98 ? 13.275 2.767 -9.221 1.00 84.00 98 ASN A N 1
ATOM 811 C CA . ASN A 1 98 ? 12.690 3.134 -10.518 1.00 84.00 98 ASN A CA 1
ATOM 812 C C . ASN A 1 98 ? 12.586 4.651 -10.746 1.00 84.00 98 ASN A C 1
ATOM 814 O O . ASN A 1 98 ? 12.689 5.099 -11.895 1.00 84.00 98 ASN A O 1
ATOM 818 N N . VAL A 1 99 ? 12.420 5.431 -9.674 1.00 81.94 99 VAL A N 1
ATOM 819 C CA . VAL A 1 99 ? 12.423 6.901 -9.712 1.00 81.94 99 VAL A CA 1
ATOM 820 C C . VAL A 1 99 ? 13.840 7.444 -9.906 1.00 81.94 99 VAL A C 1
ATOM 822 O O . VAL A 1 99 ? 14.018 8.391 -10.667 1.00 81.94 99 VAL A O 1
ATOM 825 N N . ALA A 1 100 ? 14.852 6.838 -9.273 1.00 81.06 100 ALA A N 1
ATOM 826 C CA . ALA A 1 100 ? 16.246 7.269 -9.396 1.00 81.06 100 ALA A CA 1
ATOM 827 C C . ALA A 1 100 ? 16.886 6.918 -10.749 1.00 81.06 100 ALA A C 1
ATOM 829 O O . ALA A 1 100 ? 17.911 7.499 -11.114 1.00 81.06 100 ALA A O 1
ATOM 830 N N . LEU A 1 101 ? 16.309 5.976 -11.503 1.00 69.88 101 LEU A N 1
ATOM 831 C CA . LEU A 1 101 ? 16.800 5.662 -12.840 1.00 69.88 101 LEU A CA 1
ATOM 832 C C . LEU A 1 101 ? 16.686 6.906 -13.752 1.00 69.88 101 LEU A C 1
ATOM 834 O O . LEU A 1 101 ? 15.623 7.531 -13.818 1.00 69.88 101 LEU A O 1
ATOM 838 N N . PRO A 1 102 ? 17.732 7.269 -14.514 1.00 63.62 102 PRO A N 1
ATOM 839 C CA . PRO A 1 102 ? 17.614 8.318 -15.527 1.00 63.62 102 PRO A CA 1
ATOM 840 C C . PRO A 1 102 ? 16.527 7.929 -16.538 1.00 63.62 102 PRO A C 1
ATOM 842 O O . PRO A 1 102 ? 16.347 6.728 -16.759 1.00 63.62 102 PRO A O 1
ATOM 845 N N . PRO A 1 103 ? 15.768 8.876 -17.130 1.00 59.47 103 PRO A N 1
ATOM 846 C CA . PRO A 1 103 ? 14.741 8.563 -18.127 1.00 59.47 103 PRO A CA 1
ATOM 847 C C . PRO A 1 103 ? 15.318 7.608 -19.171 1.00 59.47 103 PRO A C 1
ATOM 849 O O . PRO A 1 103 ? 16.449 7.796 -19.626 1.00 59.47 103 PRO A O 1
ATOM 852 N N . ALA A 1 104 ? 14.580 6.533 -19.467 1.00 53.16 104 ALA A N 1
ATOM 853 C CA . ALA A 1 104 ? 15.058 5.538 -20.412 1.00 53.16 104 ALA A CA 1
ATOM 854 C C . ALA A 1 104 ? 15.349 6.270 -21.729 1.00 53.16 104 ALA A C 1
ATOM 856 O O . ALA A 1 104 ? 14.520 7.091 -22.142 1.00 53.16 104 ALA A O 1
ATOM 857 N N . PRO A 1 105 ? 16.512 6.047 -22.366 1.00 46.91 105 PRO A N 1
ATOM 858 C CA . PRO A 1 105 ? 16.697 6.556 -23.711 1.00 46.91 105 PRO A CA 1
ATOM 859 C C . PRO A 1 105 ? 15.516 6.042 -24.546 1.00 46.91 105 PRO A C 1
ATOM 861 O O . PRO A 1 105 ? 15.161 4.869 -24.401 1.00 46.91 105 PRO A O 1
ATOM 864 N N . PRO A 1 106 ? 14.865 6.897 -25.352 1.00 46.69 106 PRO A N 1
ATOM 865 C CA . PRO A 1 106 ? 13.766 6.455 -26.199 1.00 46.69 106 PRO A CA 1
ATOM 866 C C . PRO A 1 106 ? 14.263 5.270 -27.023 1.00 46.69 106 PRO A C 1
ATOM 868 O O . PRO A 1 106 ? 15.327 5.387 -27.621 1.00 46.69 106 PRO A O 1
ATOM 871 N N . ASP A 1 107 ? 13.547 4.144 -26.963 1.00 46.09 107 ASP A N 1
ATOM 872 C CA . ASP A 1 107 ? 13.858 2.854 -27.595 1.00 46.09 107 ASP A CA 1
ATOM 873 C C . ASP A 1 107 ? 14.947 2.926 -28.680 1.00 46.09 107 ASP A C 1
ATOM 875 O O . ASP A 1 107 ? 14.693 3.275 -29.837 1.00 46.09 107 ASP A O 1
ATOM 879 N N . THR A 1 108 ? 16.178 2.573 -28.313 1.00 40.56 108 THR A N 1
ATOM 880 C CA . THR A 1 108 ? 17.238 2.308 -29.289 1.00 40.56 108 THR A CA 1
ATOM 881 C C . THR A 1 108 ? 17.794 0.921 -29.031 1.00 40.56 108 THR A C 1
ATOM 883 O O . THR A 1 108 ? 18.673 0.748 -28.185 1.00 40.56 108 THR A O 1
ATOM 886 N N . ALA A 1 109 ? 17.283 -0.051 -29.777 1.00 38.34 109 ALA A N 1
ATOM 887 C CA . ALA A 1 109 ? 18.006 -1.279 -30.060 1.00 38.34 109 ALA A CA 1
ATOM 888 C C . ALA A 1 109 ? 19.356 -0.922 -30.711 1.00 38.34 109 ALA A C 1
ATOM 890 O O . ALA A 1 109 ? 19.405 -0.082 -31.613 1.00 38.34 109 ALA A O 1
ATOM 891 N N . GLY A 1 110 ? 20.445 -1.527 -30.236 1.00 50.09 110 GLY A N 1
ATOM 892 C CA . GLY A 1 110 ? 21.747 -1.443 -30.892 1.00 50.09 110 GLY A CA 1
ATOM 893 C C . GLY A 1 110 ? 22.927 -1.760 -29.977 1.00 50.09 110 GLY A C 1
ATOM 894 O O . GLY A 1 110 ? 22.973 -1.336 -28.821 1.00 50.09 110 GLY A O 1
ATOM 895 N N . PHE A 1 111 ? 23.907 -2.468 -30.538 1.00 43.56 111 PHE A N 1
ATOM 896 C CA . PHE A 1 111 ? 25.197 -2.778 -29.927 1.00 43.56 111 PHE A CA 1
ATOM 897 C C . PHE A 1 111 ? 25.944 -1.487 -29.545 1.00 43.56 111 PHE A C 1
ATOM 899 O O . PHE A 1 111 ? 26.324 -0.690 -30.407 1.00 43.56 111 PHE A O 1
ATOM 906 N N . ARG A 1 112 ? 26.160 -1.248 -28.244 1.00 52.81 112 ARG A N 1
ATOM 907 C CA . ARG A 1 112 ? 26.886 -0.065 -27.753 1.00 52.81 112 ARG A CA 1
ATOM 908 C C . ARG A 1 112 ? 28.269 -0.459 -27.250 1.00 52.81 112 ARG A C 1
ATOM 910 O O . ARG A 1 112 ? 28.401 -1.192 -26.278 1.00 52.81 112 ARG A O 1
ATOM 917 N N . ALA A 1 113 ? 29.294 0.103 -27.877 1.00 61.66 113 ALA A N 1
ATOM 918 C CA . ALA A 1 113 ? 30.673 0.063 -27.410 1.00 61.66 113 ALA A CA 1
ATOM 919 C C . ALA A 1 113 ? 31.232 1.489 -27.335 1.00 61.66 113 ALA A C 1
ATOM 921 O O . ALA A 1 113 ? 30.702 2.408 -27.968 1.00 61.66 113 ALA A O 1
ATOM 922 N N . ASN A 1 114 ? 32.276 1.689 -26.528 1.00 59.94 114 ASN A N 1
ATOM 923 C CA . ASN A 1 114 ? 32.896 3.004 -26.387 1.00 59.94 114 ASN A CA 1
ATOM 924 C C . ASN A 1 114 ? 33.548 3.460 -27.712 1.00 59.94 114 ASN A C 1
ATOM 926 O O . ASN A 1 114 ? 33.832 2.661 -28.605 1.00 59.94 114 ASN A O 1
ATOM 930 N N . HIS A 1 115 ? 33.771 4.768 -27.853 1.00 62.25 115 HIS A N 1
ATOM 931 C CA . HIS A 1 115 ? 34.311 5.352 -29.086 1.00 62.25 115 HIS A CA 1
ATOM 932 C C . HIS A 1 115 ? 35.684 4.769 -29.471 1.00 62.25 115 HIS A C 1
ATOM 934 O O . HIS A 1 115 ? 35.973 4.588 -30.652 1.00 62.25 115 HIS A O 1
ATOM 940 N N . GLU A 1 116 ? 36.525 4.444 -28.486 1.00 71.00 116 GLU A N 1
ATOM 941 C CA . GLU A 1 116 ? 37.855 3.878 -28.737 1.00 71.00 116 GLU A CA 1
ATOM 942 C C . GLU A 1 116 ? 37.788 2.487 -29.371 1.00 71.00 116 GLU A C 1
ATOM 944 O O . GLU A 1 116 ? 38.559 2.200 -30.287 1.00 71.00 116 GLU A O 1
ATOM 949 N N . PHE A 1 117 ? 36.832 1.660 -28.946 1.00 75.19 117 PHE A N 1
ATOM 950 C CA . PHE A 1 117 ? 36.579 0.351 -29.534 1.00 75.19 117 PHE A CA 1
ATOM 951 C C . PHE A 1 117 ? 36.130 0.470 -30.991 1.00 75.19 117 PHE A C 1
ATOM 953 O O . PHE A 1 117 ? 36.676 -0.209 -31.856 1.00 75.19 117 PHE A O 1
ATOM 960 N N . TRP A 1 118 ? 35.192 1.372 -31.295 1.00 75.88 118 TRP A N 1
ATOM 961 C CA . TRP A 1 118 ? 34.737 1.564 -32.675 1.00 75.88 118 TRP A CA 1
ATOM 962 C C . TRP A 1 118 ? 35.826 2.115 -33.585 1.00 75.88 118 TRP A C 1
ATOM 964 O O . TRP A 1 118 ? 35.946 1.668 -34.724 1.00 75.88 118 TRP A O 1
ATOM 974 N N . ARG A 1 119 ? 36.662 3.028 -33.079 1.00 74.69 119 ARG A N 1
ATOM 975 C CA . ARG A 1 119 ? 37.840 3.492 -33.817 1.00 74.69 119 ARG A CA 1
ATOM 976 C C . ARG A 1 119 ? 38.778 2.323 -34.128 1.00 74.69 119 ARG A C 1
ATOM 978 O O . ARG A 1 119 ? 39.131 2.121 -35.280 1.00 74.69 119 ARG A O 1
ATOM 985 N N . PHE A 1 120 ? 39.104 1.505 -33.126 1.00 80.88 120 PHE A N 1
ATOM 986 C CA . PHE A 1 120 ? 39.955 0.328 -33.308 1.00 80.88 120 PHE A CA 1
ATOM 987 C C . PHE A 1 120 ? 39.388 -0.667 -34.334 1.00 80.88 120 PHE A C 1
ATOM 989 O O . PHE A 1 120 ? 40.129 -1.161 -35.183 1.00 80.88 120 PHE A O 1
ATOM 996 N N . VAL A 1 121 ? 38.084 -0.950 -34.276 1.00 75.50 121 VAL A N 1
ATOM 997 C CA . VAL A 1 121 ? 37.417 -1.867 -35.211 1.00 75.50 121 VAL A CA 1
ATOM 998 C C . VAL A 1 121 ? 37.427 -1.308 -36.631 1.00 75.50 121 VAL A C 1
ATOM 1000 O O . VAL A 1 121 ? 37.794 -2.033 -37.549 1.00 75.50 121 VAL A O 1
ATOM 1003 N N . ASN A 1 122 ? 37.112 -0.024 -36.817 1.00 76.38 122 ASN A N 1
ATOM 1004 C CA . ASN A 1 122 ? 37.151 0.610 -38.137 1.00 76.38 122 ASN A CA 1
ATOM 1005 C C . ASN A 1 122 ? 38.564 0.615 -38.739 1.00 76.38 122 ASN A C 1
ATOM 1007 O O . ASN A 1 122 ? 38.710 0.449 -39.946 1.00 76.38 122 ASN A O 1
ATOM 1011 N N . ASP A 1 123 ? 39.597 0.754 -37.907 1.00 81.56 123 ASP A N 1
ATOM 1012 C CA . ASP A 1 123 ? 40.988 0.782 -38.368 1.00 81.56 123 ASP A CA 1
ATOM 1013 C C . ASP A 1 123 ? 41.527 -0.614 -38.729 1.00 81.56 123 ASP A C 1
ATOM 1015 O O . ASP A 1 123 ? 42.412 -0.742 -39.577 1.00 81.56 123 ASP A O 1
ATOM 1019 N N . ARG A 1 124 ? 41.053 -1.671 -38.056 1.00 83.62 124 ARG A N 1
ATOM 1020 C CA . ARG A 1 124 ? 41.630 -3.027 -38.158 1.00 83.62 124 ARG A CA 1
ATOM 1021 C C . ARG A 1 124 ? 40.763 -4.037 -38.899 1.00 83.62 124 ARG A C 1
ATOM 1023 O O . ARG A 1 124 ? 41.306 -5.019 -39.394 1.00 83.62 124 ARG A O 1
ATOM 1030 N N . ALA A 1 125 ? 39.457 -3.815 -38.946 1.00 75.31 125 ALA A N 1
ATOM 1031 C CA . ALA A 1 125 ? 38.476 -4.675 -39.597 1.00 75.31 125 ALA A CA 1
ATOM 1032 C C . ALA A 1 125 ? 37.283 -3.821 -40.081 1.00 75.31 125 ALA A C 1
ATOM 1034 O O . ALA A 1 125 ? 36.178 -3.940 -39.541 1.00 75.31 125 ALA A O 1
ATOM 1035 N N . PRO A 1 126 ? 37.493 -2.920 -41.061 1.00 81.75 126 PRO A N 1
ATOM 1036 C CA . PRO A 1 126 ? 36.485 -1.957 -41.519 1.00 81.75 126 PRO A CA 1
ATOM 1037 C C . PRO A 1 126 ? 35.206 -2.608 -42.065 1.00 81.75 126 PRO A C 1
ATOM 1039 O O . PRO A 1 126 ? 34.146 -1.987 -42.073 1.00 81.75 126 PRO A O 1
ATOM 1042 N N . GLU A 1 127 ? 35.276 -3.862 -42.506 1.00 79.75 127 GLU A N 1
ATOM 1043 C CA . GLU A 1 127 ? 34.136 -4.652 -42.969 1.00 79.75 127 GLU A CA 1
ATOM 1044 C C . GLU A 1 127 ? 33.265 -5.213 -41.831 1.00 79.75 127 GLU A C 1
ATOM 1046 O O . GLU A 1 127 ? 32.116 -5.599 -42.055 1.00 79.75 127 GLU A O 1
ATOM 1051 N N . LEU A 1 128 ? 33.784 -5.266 -40.600 1.00 71.25 128 LEU A N 1
ATOM 1052 C CA . LEU A 1 128 ? 33.113 -5.901 -39.465 1.00 71.25 128 LEU A CA 1
ATOM 1053 C C . LEU A 1 128 ? 31.798 -5.207 -39.059 1.00 71.25 128 LEU A C 1
ATOM 1055 O O . LEU A 1 128 ? 30.817 -5.925 -38.863 1.00 71.25 128 LEU A O 1
ATOM 1059 N N . PRO A 1 129 ? 31.696 -3.862 -38.982 1.00 73.12 129 PRO A N 1
ATOM 1060 C CA . PRO A 1 129 ? 30.431 -3.192 -38.661 1.00 73.12 129 PRO A CA 1
ATOM 1061 C C . PRO A 1 129 ? 29.322 -3.508 -39.669 1.00 73.12 129 PRO A C 1
ATOM 1063 O O . PRO A 1 129 ? 28.166 -3.705 -39.294 1.00 73.12 129 PRO A O 1
ATOM 1066 N N . GLN A 1 130 ? 29.681 -3.603 -40.951 1.00 73.62 130 GLN A N 1
ATOM 1067 C CA . GLN A 1 130 ? 28.738 -3.931 -42.012 1.00 73.62 130 GLN A CA 1
ATOM 1068 C C . GLN A 1 130 ? 28.249 -5.382 -41.884 1.00 73.62 130 GLN A C 1
ATOM 1070 O O . GLN A 1 130 ? 27.047 -5.626 -41.965 1.00 73.62 130 GLN A O 1
ATOM 1075 N N . ARG A 1 131 ? 29.147 -6.327 -41.573 1.00 69.31 131 ARG A N 1
ATOM 1076 C CA . ARG A 1 131 ? 28.780 -7.732 -41.316 1.00 69.31 131 ARG A CA 1
ATOM 1077 C C . ARG A 1 131 ? 27.905 -7.896 -40.074 1.00 69.31 131 ARG A C 1
ATOM 1079 O O . ARG A 1 131 ? 26.978 -8.697 -40.098 1.00 69.31 131 ARG A O 1
ATOM 1086 N N . ILE A 1 132 ? 28.162 -7.135 -39.008 1.00 66.25 132 ILE A N 1
ATOM 1087 C CA . ILE A 1 132 ? 27.313 -7.132 -37.804 1.00 66.25 132 ILE A CA 1
ATOM 1088 C C . ILE A 1 132 ? 25.891 -6.695 -38.173 1.00 66.25 132 ILE A C 1
ATOM 1090 O O . ILE A 1 132 ? 24.930 -7.390 -37.852 1.00 66.25 132 ILE A O 1
ATOM 1094 N N . LYS A 1 133 ? 25.763 -5.604 -38.936 1.00 65.88 133 LYS A N 1
ATOM 1095 C CA . LYS A 1 133 ? 24.471 -5.104 -39.421 1.00 65.88 133 LYS A CA 1
ATOM 1096 C C . LYS A 1 133 ? 23.736 -6.122 -40.301 1.00 65.88 133 LYS A C 1
ATOM 1098 O O . LYS A 1 133 ? 22.517 -6.245 -40.218 1.00 65.88 133 LYS A O 1
ATOM 1103 N N . GLU A 1 134 ? 24.457 -6.843 -41.155 1.00 69.00 134 GLU A N 1
ATOM 1104 C CA . GLU A 1 134 ? 23.886 -7.882 -42.020 1.00 69.00 134 GLU A CA 1
ATOM 1105 C C . GLU A 1 134 ? 23.349 -9.072 -41.217 1.00 69.00 134 GLU A C 1
ATOM 1107 O O . GLU A 1 134 ? 22.223 -9.504 -41.463 1.00 69.00 134 GLU A O 1
ATOM 1112 N N . VAL A 1 135 ? 24.098 -9.541 -40.215 1.00 64.31 135 VAL A N 1
ATOM 1113 C CA . VAL A 1 135 ? 23.677 -10.634 -39.321 1.00 64.31 135 VAL A CA 1
ATOM 1114 C C . VAL A 1 135 ? 22.464 -10.232 -38.479 1.00 64.31 135 VAL A C 1
ATOM 1116 O O . VAL A 1 135 ? 21.523 -11.015 -38.342 1.00 64.31 135 VAL A O 1
ATOM 1119 N N . GLU A 1 136 ? 22.431 -9.001 -37.959 1.00 56.34 136 GLU A N 1
ATOM 1120 C CA . GLU A 1 136 ? 21.252 -8.476 -37.260 1.00 56.34 136 GLU A CA 1
ATOM 1121 C C . GLU A 1 136 ? 20.025 -8.458 -38.186 1.00 56.34 136 GLU A C 1
ATOM 1123 O O . GLU A 1 136 ? 18.954 -8.940 -37.823 1.00 56.34 136 GLU A O 1
ATOM 1128 N N . LEU A 1 137 ? 20.166 -7.969 -39.421 1.00 61.81 137 LEU A N 1
ATOM 1129 C CA . LEU A 1 137 ? 19.069 -7.951 -40.393 1.00 61.81 137 LEU A CA 1
ATOM 1130 C C . LEU A 1 137 ? 18.586 -9.359 -40.776 1.00 61.81 137 LEU A C 1
ATOM 1132 O O . LEU A 1 137 ? 17.388 -9.569 -40.976 1.00 61.81 137 LEU A O 1
ATOM 1136 N N . GLU A 1 138 ? 19.485 -10.333 -40.880 1.00 61.44 138 GLU A N 1
ATOM 1137 C CA . GLU A 1 138 ? 19.127 -11.724 -41.166 1.00 61.44 138 GLU A CA 1
ATOM 1138 C C . GLU A 1 138 ? 18.354 -12.361 -40.001 1.00 61.44 138 GLU A C 1
ATOM 1140 O O . GLU A 1 138 ? 17.323 -13.011 -40.208 1.00 61.44 138 GLU A O 1
ATOM 1145 N N . TYR A 1 139 ? 18.769 -12.081 -38.764 1.00 55.09 139 TYR A N 1
ATOM 1146 C CA . TYR A 1 139 ? 18.077 -12.554 -37.573 1.00 55.09 139 TYR A CA 1
ATOM 1147 C C . TYR A 1 139 ? 16.634 -12.010 -37.480 1.00 55.09 139 TYR A C 1
ATOM 1149 O O . TYR A 1 139 ? 15.735 -12.801 -37.180 1.00 55.09 139 TYR A O 1
ATOM 1157 N N . VAL A 1 140 ? 16.339 -10.743 -37.846 1.00 52.78 140 VAL A N 1
ATOM 1158 C CA . VAL A 1 140 ? 14.934 -10.229 -37.792 1.00 52.78 140 VAL A CA 1
ATOM 1159 C C . VAL A 1 140 ? 14.095 -10.952 -38.801 1.00 52.78 140 VAL A C 1
ATOM 1161 O O . VAL A 1 140 ? 12.986 -11.370 -38.486 1.00 52.78 140 VAL A O 1
ATOM 1164 N N . ARG A 1 141 ? 14.616 -11.069 -40.022 1.00 57.41 141 ARG A N 1
ATOM 1165 C CA . ARG A 1 141 ? 13.882 -11.682 -41.124 1.00 57.41 141 ARG A CA 1
ATOM 1166 C C . ARG A 1 141 ? 13.507 -13.121 -40.784 1.00 57.41 141 ARG A C 1
ATOM 1168 O O . ARG A 1 141 ? 12.403 -13.543 -41.107 1.00 57.41 141 ARG A O 1
ATOM 1175 N N . SER A 1 142 ? 14.373 -13.837 -40.062 1.00 56.59 142 SER A N 1
ATOM 1176 C CA . SER A 1 142 ? 14.090 -15.194 -39.582 1.00 56.59 142 SER A CA 1
ATOM 1177 C C . SER A 1 142 ? 13.043 -15.263 -38.454 1.00 56.59 142 SER A C 1
ATOM 1179 O O . SER A 1 142 ? 12.349 -16.270 -38.326 1.00 56.59 142 SER A O 1
ATOM 1181 N N . LYS A 1 143 ? 12.912 -14.211 -37.629 1.00 46.50 143 LYS A N 1
ATOM 1182 C CA . LYS A 1 143 ? 12.035 -14.175 -36.441 1.00 46.50 143 LYS A CA 1
ATOM 1183 C C . LYS A 1 143 ? 10.724 -13.409 -36.645 1.00 46.50 143 LYS A C 1
ATOM 1185 O O . LYS A 1 143 ? 9.818 -13.536 -35.825 1.00 46.50 143 LYS A O 1
ATOM 1190 N N . SER A 1 144 ? 10.595 -12.617 -37.706 1.00 47.47 144 SER A N 1
ATOM 1191 C CA . SER A 1 144 ? 9.396 -11.836 -38.042 1.00 47.47 144 SER A CA 1
ATOM 1192 C C . SER A 1 144 ? 9.276 -11.668 -39.569 1.00 47.47 144 SER A C 1
ATOM 1194 O O . SER A 1 144 ? 9.699 -10.643 -40.108 1.00 47.47 144 SER A O 1
ATOM 1196 N N . PRO A 1 145 ? 8.707 -12.658 -40.289 1.00 53.16 145 PRO A N 1
ATOM 1197 C CA . PRO A 1 145 ? 8.642 -12.660 -41.758 1.00 53.16 145 PRO A CA 1
ATOM 1198 C C . PRO A 1 145 ? 7.872 -11.465 -42.352 1.00 53.16 145 PRO A C 1
ATOM 1200 O O . PRO A 1 145 ? 8.233 -10.960 -43.419 1.00 53.16 145 PRO A O 1
ATOM 1203 N N . ASP A 1 146 ? 6.867 -10.962 -41.628 1.00 49.56 146 ASP A N 1
ATOM 1204 C CA . ASP A 1 146 ? 5.981 -9.871 -42.065 1.00 49.56 146 ASP A CA 1
ATOM 1205 C C . ASP A 1 146 ? 6.615 -8.470 -41.982 1.00 49.56 146 ASP A C 1
ATOM 1207 O O . ASP A 1 146 ? 6.028 -7.488 -42.432 1.00 49.56 146 ASP A O 1
ATOM 1211 N N . MET A 1 147 ? 7.843 -8.351 -41.465 1.00 47.28 147 MET A N 1
ATOM 1212 C CA . MET A 1 147 ? 8.599 -7.093 -41.465 1.00 47.28 147 MET A CA 1
ATOM 1213 C C . MET A 1 147 ? 9.477 -6.906 -42.717 1.00 47.28 147 MET A C 1
ATOM 1215 O O . MET A 1 147 ? 10.356 -6.062 -42.721 1.00 47.28 147 MET A O 1
ATOM 1219 N N . SER A 1 148 ? 9.298 -7.663 -43.802 1.00 45.53 148 SER A N 1
ATOM 1220 C CA . SER A 1 148 ? 10.223 -7.622 -44.954 1.00 45.53 148 SER A CA 1
ATOM 1221 C C . SER A 1 148 ? 9.812 -6.724 -46.138 1.00 45.53 148 SER A C 1
ATOM 1223 O O . SER A 1 148 ? 10.569 -6.636 -47.102 1.00 45.53 148 SER A O 1
ATOM 1225 N N . ALA A 1 149 ? 8.683 -6.003 -46.085 1.00 46.06 149 ALA A N 1
ATOM 1226 C CA . ALA A 1 149 ? 8.167 -5.253 -47.246 1.00 46.06 149 ALA A CA 1
ATOM 1227 C C . ALA A 1 149 ? 8.259 -3.711 -47.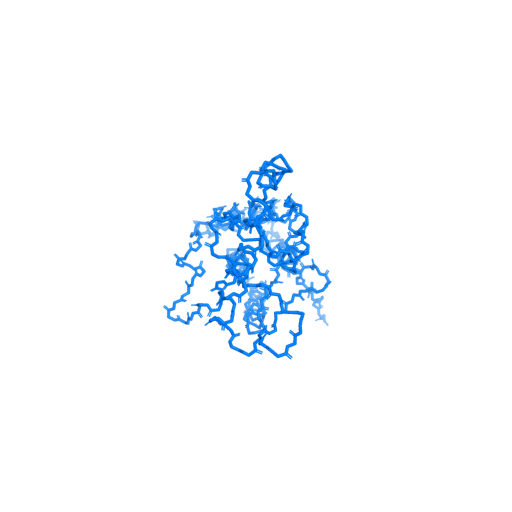175 1.00 46.06 149 ALA A C 1
ATOM 1229 O O . ALA A 1 149 ? 7.704 -3.037 -48.040 1.00 46.06 149 ALA A O 1
ATOM 1230 N N . SER A 1 150 ? 8.971 -3.117 -46.209 1.00 39.56 150 SER A N 1
ATOM 1231 C CA . SER A 1 150 ? 9.227 -1.665 -46.218 1.00 39.56 150 SER A CA 1
ATOM 1232 C C . SER A 1 150 ? 10.662 -1.346 -45.775 1.00 39.56 150 SER A C 1
ATOM 1234 O O . SER A 1 150 ? 11.153 -1.997 -44.859 1.00 39.56 150 SER A O 1
ATOM 1236 N N . PRO A 1 151 ? 11.387 -0.382 -46.378 1.00 42.91 151 PRO A N 1
ATOM 1237 C CA . PRO A 1 151 ? 12.837 -0.214 -46.185 1.00 42.91 151 PRO A CA 1
ATOM 1238 C C . PRO A 1 151 ? 13.255 0.375 -44.822 1.00 42.91 151 PRO A C 1
ATOM 1240 O O . PRO A 1 151 ? 14.417 0.725 -44.630 1.00 42.91 151 PRO A O 1
ATOM 1243 N N . THR A 1 152 ? 12.329 0.511 -43.874 1.00 46.00 152 THR A N 1
ATOM 1244 C CA . THR A 1 152 ? 12.498 1.193 -42.577 1.00 46.00 152 THR A CA 1
ATOM 1245 C C . THR A 1 152 ? 12.283 0.251 -41.390 1.00 46.00 152 THR A C 1
ATOM 1247 O O . THR A 1 152 ? 11.687 0.605 -40.373 1.00 46.00 152 THR A O 1
ATOM 1250 N N . VAL A 1 153 ? 12.774 -0.979 -41.526 1.00 41.25 153 VAL A N 1
ATOM 1251 C CA . VAL A 1 153 ? 12.551 -2.065 -40.568 1.00 41.25 153 VAL A CA 1
ATOM 1252 C C . VAL A 1 153 ? 13.610 -2.032 -39.477 1.00 41.25 153 VAL A C 1
ATOM 1254 O O . VAL A 1 153 ? 14.801 -2.218 -39.725 1.00 41.25 153 VAL A O 1
ATOM 1257 N N . LYS A 1 154 ? 13.137 -1.754 -38.260 1.00 42.72 154 LYS A N 1
ATOM 1258 C CA . LYS A 1 154 ? 13.910 -1.801 -37.022 1.00 42.72 154 LYS A CA 1
ATOM 1259 C C . LYS A 1 154 ? 14.463 -3.217 -36.828 1.00 42.72 154 LYS A C 1
ATOM 1261 O O . LYS A 1 154 ? 13.747 -4.199 -37.007 1.00 42.72 154 LYS A O 1
ATOM 1266 N N . ALA A 1 155 ? 15.749 -3.273 -36.502 1.00 40.28 155 ALA A N 1
ATOM 1267 C CA . ALA A 1 155 ? 16.517 -4.473 -36.203 1.00 40.28 155 ALA A CA 1
ATOM 1268 C C . ALA A 1 155 ? 15.841 -5.364 -35.130 1.00 40.28 155 ALA A C 1
ATOM 1270 O O . ALA A 1 155 ? 14.938 -4.912 -34.421 1.00 40.28 155 ALA A O 1
ATOM 1271 N N . PRO A 1 156 ? 16.250 -6.636 -35.012 1.00 36.66 156 PRO A N 1
ATOM 1272 C CA . PRO A 1 156 ? 15.593 -7.617 -34.156 1.00 36.66 156 PRO A CA 1
ATOM 1273 C C . PRO A 1 156 ? 15.886 -7.310 -32.705 1.00 36.66 156 PRO A C 1
ATOM 1275 O O . PRO A 1 156 ? 16.898 -6.669 -32.422 1.00 36.66 156 PRO A O 1
ATOM 1278 N N . PRO A 1 157 ? 15.079 -7.835 -31.773 1.00 37.28 157 PRO A N 1
ATOM 1279 C CA . PRO A 1 157 ? 15.463 -7.827 -30.377 1.00 37.28 157 PRO A CA 1
ATOM 1280 C C . PRO A 1 157 ? 16.724 -8.690 -30.236 1.00 37.28 157 PRO A C 1
ATOM 1282 O O . PRO A 1 157 ? 16.673 -9.916 -30.353 1.00 37.28 157 PRO A O 1
ATOM 1285 N N . ASP A 1 158 ? 17.858 -8.019 -30.074 1.00 33.94 158 ASP A N 1
ATOM 1286 C CA . ASP A 1 158 ? 19.154 -8.595 -29.752 1.00 33.94 158 ASP A CA 1
ATOM 1287 C C . ASP A 1 158 ? 19.050 -9.357 -28.420 1.00 33.94 158 ASP A C 1
ATOM 1289 O O . ASP A 1 158 ? 18.598 -8.812 -27.416 1.00 33.94 158 ASP A O 1
ATOM 1293 N N . LEU A 1 159 ? 19.452 -10.631 -28.425 1.00 34.81 159 LEU A N 1
ATOM 1294 C CA . LEU A 1 159 ? 19.596 -11.482 -27.235 1.00 34.81 159 LEU A CA 1
ATOM 1295 C C . LEU A 1 159 ? 21.016 -11.364 -26.653 1.00 34.81 159 LEU A C 1
ATOM 1297 O O . LEU A 1 159 ? 21.561 -12.334 -26.120 1.00 34.81 159 LEU A O 1
ATOM 1301 N N . SER A 1 160 ? 21.648 -10.192 -26.755 1.00 32.75 160 SER A N 1
ATOM 1302 C CA . SER A 1 160 ? 22.813 -9.897 -25.935 1.00 32.75 160 SER A CA 1
ATOM 1303 C C . SER A 1 160 ? 22.362 -9.754 -24.482 1.00 32.75 160 SER A C 1
ATOM 1305 O O . SER A 1 160 ? 21.392 -9.073 -24.157 1.00 32.75 160 SER A O 1
ATOM 1307 N N . THR A 1 161 ? 23.075 -10.432 -23.586 1.00 38.53 161 THR A N 1
ATOM 1308 C CA . THR A 1 161 ? 22.976 -10.368 -22.120 1.00 38.53 161 THR A CA 1
ATOM 1309 C C . THR A 1 161 ? 23.385 -8.994 -21.565 1.00 38.53 161 THR A C 1
ATOM 1311 O O . THR A 1 161 ? 24.184 -8.893 -20.640 1.00 38.53 161 THR A O 1
ATOM 1314 N N . ASN A 1 162 ? 22.835 -7.934 -22.150 1.00 35.56 162 ASN A N 1
ATOM 1315 C CA . ASN A 1 162 ? 22.963 -6.536 -21.766 1.00 35.56 162 ASN A CA 1
ATOM 1316 C C . ASN A 1 162 ? 21.590 -5.913 -21.479 1.00 35.56 162 ASN A C 1
ATOM 1318 O O . ASN A 1 162 ? 21.474 -4.687 -21.430 1.00 35.56 162 ASN A O 1
ATOM 1322 N N . GLU A 1 163 ? 20.546 -6.721 -21.259 1.00 36.28 163 GLU A N 1
ATOM 1323 C CA . GLU A 1 163 ? 19.400 -6.203 -20.521 1.00 36.28 163 GLU A CA 1
ATOM 1324 C C . GLU A 1 163 ? 19.926 -5.751 -19.153 1.00 36.28 163 GLU A C 1
ATOM 1326 O O . GLU A 1 163 ? 20.580 -6.541 -18.458 1.00 36.28 163 GLU A O 1
ATOM 1331 N N . PRO A 1 164 ? 19.721 -4.484 -18.748 1.00 40.66 164 PRO A N 1
ATOM 1332 C CA . PRO A 1 164 ? 20.013 -4.108 -17.377 1.00 40.66 164 PRO A CA 1
ATOM 1333 C C . PRO A 1 164 ? 19.289 -5.111 -16.476 1.00 40.66 164 PRO A C 1
ATOM 1335 O O . PRO A 1 164 ? 18.118 -5.402 -16.706 1.00 40.66 164 PRO A O 1
ATOM 1338 N N . MET A 1 165 ? 19.986 -5.637 -15.461 1.00 43.47 165 MET A N 1
ATOM 1339 C CA . MET A 1 165 ? 19.503 -6.651 -14.501 1.00 43.47 165 MET A CA 1
ATOM 1340 C C . MET A 1 165 ? 18.152 -6.327 -13.824 1.00 43.47 165 MET A C 1
ATOM 1342 O O . MET A 1 165 ? 17.657 -7.119 -13.027 1.00 43.47 165 MET A O 1
ATOM 1346 N N . VAL A 1 166 ? 17.552 -5.177 -14.122 1.00 49.12 166 VAL A N 1
ATOM 1347 C CA . VAL A 1 166 ? 16.197 -4.798 -13.760 1.00 49.12 166 VAL A CA 1
ATOM 1348 C C . VAL A 1 166 ? 15.569 -4.116 -14.977 1.00 49.12 166 VAL A C 1
ATOM 1350 O O . VAL A 1 166 ? 15.912 -2.976 -15.299 1.00 49.12 166 VAL A O 1
ATOM 1353 N N . ALA A 1 167 ? 14.647 -4.801 -15.658 1.00 57.22 167 ALA A N 1
ATOM 1354 C CA . ALA A 1 167 ? 13.759 -4.137 -16.603 1.00 57.22 167 ALA A CA 1
ATOM 1355 C C . ALA A 1 167 ? 13.011 -3.031 -15.847 1.00 57.22 167 ALA A C 1
ATOM 1357 O O . ALA A 1 167 ? 12.435 -3.271 -14.781 1.00 57.22 167 ALA A O 1
ATOM 1358 N N . ARG A 1 168 ? 13.078 -1.802 -16.361 1.00 67.62 168 ARG A N 1
ATOM 1359 C CA . ARG A 1 168 ? 12.396 -0.669 -15.740 1.00 67.62 168 ARG A CA 1
ATOM 1360 C C . ARG A 1 168 ? 10.893 -0.923 -15.750 1.00 67.62 168 ARG A C 1
ATOM 1362 O O . ARG A 1 168 ? 10.355 -1.373 -16.760 1.00 67.62 168 ARG A O 1
ATOM 1369 N N . LEU A 1 169 ? 10.222 -0.608 -14.647 1.00 83.00 169 LEU A N 1
ATOM 1370 C CA . LEU A 1 169 ? 8.764 -0.664 -14.617 1.00 83.00 169 LEU A CA 1
ATOM 1371 C C . LEU A 1 169 ? 8.180 0.392 -15.563 1.00 83.00 169 LEU A C 1
ATOM 1373 O O . LEU A 1 169 ? 8.832 1.389 -15.890 1.00 83.00 169 LEU A O 1
ATOM 1377 N N . LYS A 1 170 ? 6.943 0.162 -16.006 1.00 82.38 170 LYS A N 1
ATOM 1378 C CA . LYS A 1 170 ? 6.238 1.059 -16.925 1.00 82.38 170 LYS A CA 1
ATOM 1379 C C . LYS A 1 170 ? 6.252 2.511 -16.429 1.00 82.38 170 LYS A C 1
ATOM 1381 O O . LYS A 1 170 ? 6.003 2.716 -15.238 1.00 82.38 170 LYS A O 1
ATOM 1386 N N . PRO A 1 171 ? 6.505 3.510 -17.297 1.00 83.00 171 PRO A N 1
ATOM 1387 C CA . PRO A 1 171 ? 6.510 4.917 -16.901 1.00 83.00 171 PRO A CA 1
ATOM 1388 C C . PRO A 1 171 ? 5.252 5.328 -16.134 1.00 83.00 171 PRO A C 1
ATOM 1390 O O . PRO A 1 171 ? 5.358 5.989 -15.110 1.00 83.00 171 PRO A O 1
ATOM 1393 N N . GLU A 1 172 ? 4.082 4.853 -16.556 1.00 84.38 172 GLU A N 1
ATOM 1394 C CA . GLU A 1 172 ? 2.792 5.124 -15.919 1.00 84.38 172 GLU A CA 1
ATOM 1395 C C . GLU A 1 172 ? 2.735 4.576 -14.486 1.00 84.38 172 GLU A C 1
ATOM 1397 O O . GLU A 1 172 ? 2.250 5.247 -13.578 1.00 84.38 172 GLU A O 1
ATOM 1402 N N . TRP A 1 173 ? 3.295 3.383 -14.251 1.00 88.56 173 TRP A N 1
ATOM 1403 C CA . TRP A 1 173 ? 3.432 2.836 -12.899 1.00 88.56 173 TRP A CA 1
ATOM 1404 C C . TRP A 1 173 ? 4.361 3.707 -12.049 1.00 88.56 173 TRP A C 1
ATOM 1406 O O . TRP A 1 173 ? 4.072 3.966 -10.882 1.00 88.56 173 TRP A O 1
ATOM 1416 N N . VAL A 1 174 ? 5.473 4.171 -12.632 1.00 87.81 174 VAL A N 1
ATOM 1417 C CA . VAL A 1 174 ? 6.444 5.030 -11.941 1.00 87.81 174 VAL A CA 1
ATOM 1418 C C . VAL A 1 174 ? 5.830 6.384 -11.590 1.00 87.81 174 VAL A C 1
ATOM 1420 O O . VAL A 1 174 ? 6.071 6.867 -10.488 1.00 87.81 174 VAL A O 1
ATOM 1423 N N . GLU A 1 175 ? 5.017 6.981 -12.465 1.00 86.06 175 GLU A N 1
ATOM 1424 C CA . GLU A 1 175 ? 4.304 8.228 -12.160 1.00 86.06 175 GLU A CA 1
ATOM 1425 C C . GLU A 1 175 ? 3.358 8.063 -10.967 1.00 86.06 175 GLU A C 1
ATOM 1427 O O . GLU A 1 175 ? 3.419 8.858 -10.032 1.00 86.06 175 GLU A O 1
ATOM 1432 N N . VAL A 1 176 ? 2.573 6.982 -10.928 1.00 86.94 176 VAL A N 1
ATOM 1433 C CA . VAL A 1 176 ? 1.723 6.667 -9.766 1.00 86.94 176 VAL A CA 1
ATOM 1434 C C . VAL A 1 176 ? 2.572 6.436 -8.507 1.00 86.94 176 VAL A C 1
ATOM 1436 O O . VAL A 1 176 ? 2.256 6.925 -7.424 1.00 86.94 176 VAL A O 1
ATOM 1439 N N . ALA A 1 177 ? 3.696 5.728 -8.635 1.00 88.88 177 ALA A N 1
ATOM 1440 C CA . ALA A 1 177 ? 4.586 5.426 -7.518 1.00 88.88 177 ALA A CA 1
ATOM 1441 C C . ALA A 1 177 ? 5.261 6.665 -6.903 1.00 88.88 177 ALA A C 1
ATOM 1443 O O . ALA A 1 177 ? 5.592 6.641 -5.717 1.00 88.88 177 ALA A O 1
ATOM 1444 N N . LYS A 1 178 ? 5.453 7.753 -7.663 1.00 87.19 178 LYS A N 1
ATOM 1445 C CA . LYS A 1 178 ? 6.018 9.013 -7.143 1.00 87.19 178 LYS A CA 1
ATOM 1446 C C . LYS A 1 178 ? 5.131 9.681 -6.091 1.00 87.19 178 LYS A C 1
ATOM 1448 O O . LYS A 1 178 ? 5.651 10.446 -5.283 1.00 87.19 178 LYS A O 1
ATOM 1453 N N . ALA A 1 179 ? 3.830 9.388 -6.073 1.00 85.44 179 ALA A N 1
ATOM 1454 C CA . ALA A 1 179 ? 2.912 9.898 -5.055 1.00 85.44 179 ALA A CA 1
ATOM 1455 C C . ALA A 1 179 ? 3.130 9.253 -3.668 1.00 85.44 179 ALA A C 1
ATOM 1457 O O . ALA A 1 179 ? 2.626 9.753 -2.662 1.00 85.44 179 ALA A O 1
ATOM 1458 N N . LEU A 1 180 ? 3.892 8.154 -3.590 1.00 90.56 180 LEU A N 1
ATOM 1459 C CA . LEU A 1 180 ? 4.153 7.414 -2.354 1.00 90.56 180 LEU A CA 1
ATOM 1460 C C . LEU A 1 180 ? 5.274 8.067 -1.533 1.00 90.56 180 LEU A C 1
ATOM 1462 O O . LEU A 1 180 ? 6.423 7.621 -1.529 1.00 90.56 180 LEU A O 1
ATOM 1466 N N . ASP A 1 181 ? 4.934 9.142 -0.830 1.00 90.19 181 ASP A N 1
ATOM 1467 C CA . ASP A 1 181 ? 5.874 9.919 -0.026 1.00 90.19 181 ASP A CA 1
ATOM 1468 C C . ASP A 1 181 ? 6.190 9.295 1.355 1.00 90.19 181 ASP A C 1
ATOM 1470 O O . ASP A 1 181 ? 5.668 8.253 1.771 1.00 90.19 181 ASP A O 1
ATOM 1474 N N . GLN A 1 182 ? 7.068 9.953 2.119 1.00 91.50 182 GLN A N 1
ATOM 1475 C CA . GLN A 1 182 ? 7.440 9.506 3.465 1.00 91.50 182 GLN A CA 1
ATOM 1476 C C . GLN A 1 182 ? 6.236 9.442 4.422 1.00 91.50 182 GLN A C 1
ATOM 1478 O O . GLN A 1 182 ? 6.204 8.587 5.313 1.00 91.50 182 GLN A O 1
ATOM 1483 N N . ARG A 1 183 ? 5.237 10.317 4.244 1.00 92.81 183 ARG A N 1
ATOM 1484 C CA . ARG A 1 183 ? 4.017 10.328 5.058 1.00 92.81 183 ARG A CA 1
ATOM 1485 C C . ARG A 1 183 ? 3.166 9.094 4.770 1.00 92.81 183 ARG A C 1
ATOM 1487 O O . ARG A 1 183 ? 2.680 8.479 5.722 1.00 92.81 183 ARG A O 1
ATOM 1494 N N . TRP A 1 184 ? 3.028 8.707 3.504 1.00 94.12 184 TRP A N 1
ATOM 1495 C CA . TRP A 1 184 ? 2.330 7.494 3.082 1.00 94.12 184 TRP A CA 1
ATOM 1496 C C . TRP A 1 184 ? 2.922 6.267 3.785 1.00 94.12 184 TRP A C 1
ATOM 1498 O O . TRP A 1 184 ? 2.215 5.516 4.462 1.00 94.12 184 TRP A O 1
ATOM 1508 N N . PHE A 1 185 ? 4.250 6.115 3.737 1.00 94.94 185 PHE A N 1
ATOM 1509 C CA . PHE A 1 185 ? 4.920 4.992 4.393 1.00 94.94 185 PHE A CA 1
ATOM 1510 C C . PHE A 1 185 ? 4.782 5.021 5.921 1.00 94.94 185 PHE A C 1
ATOM 1512 O O . PHE A 1 185 ? 4.536 3.977 6.525 1.00 94.94 185 PHE A O 1
ATOM 1519 N N . ALA A 1 186 ? 4.897 6.193 6.551 1.00 95.19 186 ALA A N 1
ATOM 1520 C CA . ALA A 1 186 ? 4.752 6.326 8.000 1.00 95.19 186 ALA A CA 1
ATOM 1521 C C . ALA A 1 186 ? 3.344 5.932 8.484 1.00 95.19 186 ALA A C 1
ATOM 1523 O O . ALA A 1 186 ? 3.203 5.271 9.517 1.00 95.19 186 ALA A O 1
ATOM 1524 N N . LEU A 1 187 ? 2.304 6.289 7.723 1.00 95.56 187 LEU A N 1
ATOM 1525 C CA . LEU A 1 187 ? 0.922 5.892 8.004 1.00 95.56 187 LEU A CA 1
ATOM 1526 C C . LEU A 1 187 ? 0.713 4.385 7.824 1.00 95.56 187 LEU A C 1
ATOM 1528 O O . LEU A 1 187 ? 0.099 3.753 8.686 1.00 95.56 187 LEU A O 1
ATOM 1532 N N . ALA A 1 188 ? 1.260 3.787 6.762 1.00 96.75 188 ALA A N 1
ATOM 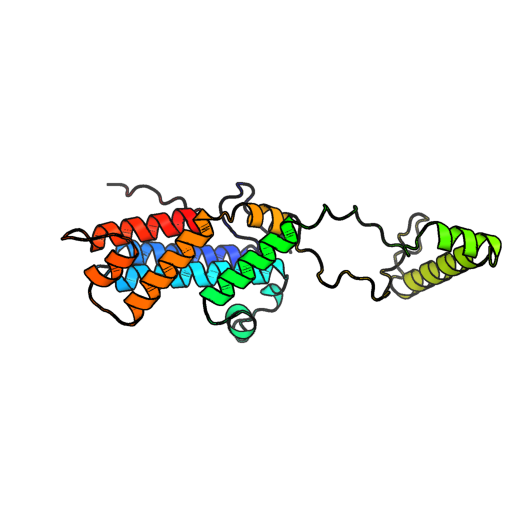1533 C CA . ALA A 1 188 ? 1.198 2.340 6.557 1.00 96.75 188 ALA A CA 1
ATOM 1534 C C . ALA A 1 188 ? 1.906 1.570 7.693 1.00 96.75 188 ALA A C 1
ATOM 1536 O O . ALA A 1 188 ? 1.385 0.581 8.216 1.00 96.75 188 ALA A O 1
ATOM 1537 N N . GLU A 1 189 ? 3.068 2.050 8.141 1.00 97.19 189 GLU A N 1
ATOM 1538 C CA . GLU A 1 189 ? 3.787 1.487 9.287 1.00 97.19 189 GLU A CA 1
ATOM 1539 C C . GLU A 1 189 ? 3.004 1.649 10.600 1.00 97.19 189 GLU A C 1
ATOM 1541 O O . GLU A 1 189 ? 2.957 0.715 11.406 1.00 97.19 189 GLU A O 1
ATOM 1546 N N . GLN A 1 190 ? 2.358 2.800 10.815 1.00 97.38 190 GLN A N 1
ATOM 1547 C CA . GLN A 1 190 ? 1.495 3.034 11.975 1.00 97.38 190 GLN A CA 1
ATOM 1548 C C . GLN A 1 190 ? 0.297 2.082 11.996 1.00 97.38 190 GLN A C 1
ATOM 1550 O O . GLN A 1 190 ? 0.035 1.453 13.023 1.00 97.38 190 GLN A O 1
ATOM 1555 N N . LEU A 1 191 ? -0.381 1.914 10.858 1.00 98.00 191 LEU A N 1
ATOM 1556 C CA . LEU A 1 191 ? -1.468 0.950 10.700 1.00 98.00 191 LEU A CA 1
ATOM 1557 C C . LEU A 1 191 ? -1.004 -0.471 11.041 1.00 98.00 191 LEU A C 1
ATOM 1559 O O . LEU A 1 191 ? -1.705 -1.203 11.734 1.00 98.00 191 LEU A O 1
ATOM 1563 N N . ASN A 1 192 ? 0.194 -0.861 10.601 1.00 97.81 192 ASN A N 1
ATOM 1564 C CA . ASN A 1 192 ? 0.743 -2.179 10.903 1.00 97.81 192 ASN A CA 1
ATOM 1565 C C . ASN A 1 192 ? 1.018 -2.391 12.400 1.00 97.81 192 ASN A C 1
ATOM 1567 O O . ASN A 1 192 ? 0.775 -3.484 12.913 1.00 97.81 192 ASN A O 1
ATOM 1571 N N . ARG A 1 193 ? 1.496 -1.365 13.120 1.00 97.12 193 ARG A N 1
ATOM 1572 C CA . ARG A 1 193 ? 1.655 -1.441 14.583 1.00 97.12 193 ARG A CA 1
ATOM 1573 C C . ARG A 1 193 ? 0.307 -1.611 15.280 1.00 97.12 193 ARG A C 1
ATOM 1575 O O . ARG A 1 193 ? 0.149 -2.552 16.058 1.00 97.12 193 ARG A O 1
ATOM 1582 N N . ALA A 1 194 ? -0.683 -0.795 14.911 1.00 97.25 194 ALA A N 1
ATOM 1583 C CA . ALA A 1 194 ? -2.050 -0.918 15.413 1.00 97.25 194 ALA A CA 1
ATOM 1584 C C . ALA A 1 194 ? -2.636 -2.310 15.135 1.00 97.25 194 ALA A C 1
ATOM 1586 O O . ALA A 1 194 ? -3.223 -2.928 16.022 1.00 97.25 194 ALA A O 1
ATOM 1587 N N . ARG A 1 195 ? -2.415 -2.852 13.932 1.00 97.31 195 ARG A N 1
ATOM 1588 C CA . ARG A 1 195 ? -2.834 -4.208 13.562 1.00 97.31 195 ARG A CA 1
ATOM 1589 C C . ARG A 1 195 ? -2.161 -5.272 14.418 1.00 97.31 195 ARG A C 1
ATOM 1591 O O . ARG A 1 195 ? -2.840 -6.192 14.863 1.00 97.31 195 ARG A O 1
ATOM 1598 N N . ASN A 1 196 ? -0.858 -5.170 14.671 1.00 96.94 196 ASN A N 1
ATOM 1599 C CA . ASN A 1 196 ? -0.163 -6.127 15.533 1.00 96.94 196 ASN A CA 1
ATOM 1600 C C . ASN A 1 196 ? -0.763 -6.147 16.943 1.00 96.94 196 ASN A C 1
ATOM 1602 O O . ASN A 1 196 ? -1.006 -7.223 17.482 1.00 96.94 196 ASN A O 1
ATOM 1606 N N . VAL A 1 197 ? -1.094 -4.981 17.504 1.00 97.06 197 VAL A N 1
ATOM 1607 C CA . VAL A 1 197 ? -1.813 -4.908 18.783 1.00 97.06 197 VAL A CA 1
ATOM 1608 C C . VAL A 1 197 ? -3.217 -5.502 18.659 1.00 97.06 197 VAL A C 1
ATOM 1610 O O . VAL A 1 197 ? -3.596 -6.326 19.483 1.00 97.06 197 VAL A O 1
ATOM 1613 N N . ALA A 1 198 ? -3.974 -5.162 17.615 1.00 96.00 198 ALA A N 1
ATOM 1614 C CA . ALA A 1 198 ? -5.342 -5.638 17.400 1.00 96.00 198 ALA A CA 1
ATOM 1615 C C . ALA A 1 198 ? -5.452 -7.165 17.211 1.00 96.00 198 ALA A C 1
ATOM 1617 O O . ALA A 1 198 ? -6.482 -7.756 17.536 1.00 96.00 198 ALA A O 1
ATOM 1618 N N . VAL A 1 199 ? -4.403 -7.829 16.714 1.00 94.06 199 VAL A N 1
ATOM 1619 C CA . VAL A 1 199 ? -4.352 -9.300 16.622 1.00 94.06 199 VAL A CA 1
ATOM 1620 C C . VAL A 1 199 ? -4.293 -9.945 18.013 1.00 94.06 199 VAL A C 1
ATOM 1622 O O . VAL A 1 199 ? -4.887 -11.005 18.219 1.00 94.06 199 VAL A O 1
ATOM 1625 N N . HIS A 1 200 ? -3.623 -9.300 18.971 1.00 93.25 200 HIS A N 1
ATOM 1626 C CA . HIS A 1 200 ? -3.338 -9.863 20.294 1.00 93.25 200 HIS A CA 1
ATOM 1627 C C . HIS A 1 200 ? -4.179 -9.262 21.433 1.00 93.25 200 HIS A C 1
ATOM 1629 O O . HIS A 1 200 ? -4.332 -9.900 22.472 1.00 93.25 200 HIS A O 1
ATOM 1635 N N . SER A 1 201 ? -4.757 -8.074 21.248 1.00 91.88 201 SER A N 1
ATOM 1636 C CA . SER A 1 201 ? -5.565 -7.363 22.242 1.00 91.88 201 SER A CA 1
ATOM 1637 C C . SER A 1 201 ? -6.989 -7.123 21.746 1.00 91.88 201 SER A C 1
ATOM 1639 O O . SER A 1 201 ? -7.240 -6.829 20.578 1.00 91.88 201 SER A O 1
ATOM 1641 N N . PHE A 1 202 ? -7.944 -7.230 22.669 1.00 91.56 202 PHE A N 1
ATOM 1642 C CA . PHE A 1 202 ? -9.343 -6.851 22.455 1.00 91.56 202 PHE A CA 1
ATOM 1643 C C . PHE A 1 202 ? -9.677 -5.478 23.057 1.00 91.56 202 PHE A C 1
ATOM 1645 O O . PHE A 1 202 ? -10.807 -5.013 22.912 1.00 91.56 202 PHE A O 1
ATOM 1652 N N . ARG A 1 203 ? -8.727 -4.836 23.750 1.00 93.62 203 ARG A N 1
ATOM 1653 C CA . ARG A 1 203 ? -8.956 -3.570 24.453 1.00 93.62 203 ARG A CA 1
ATOM 1654 C C . ARG A 1 203 ? -8.836 -2.397 23.488 1.00 93.62 203 ARG A C 1
ATOM 1656 O O . ARG A 1 203 ? -7.799 -2.208 22.852 1.00 93.62 203 ARG A O 1
ATOM 1663 N N . SER A 1 204 ? -9.893 -1.597 23.413 1.00 93.25 204 SER A N 1
ATOM 1664 C CA . SER A 1 204 ? -9.981 -0.425 22.540 1.00 93.25 204 SER A CA 1
ATOM 1665 C C . SER A 1 204 ? -8.875 0.593 22.810 1.00 93.25 204 SER A C 1
ATOM 1667 O O . SER A 1 204 ? -8.346 1.188 21.876 1.00 93.25 204 SER A O 1
ATOM 1669 N N . GLU A 1 205 ? -8.500 0.774 24.075 1.00 93.56 205 GLU A N 1
ATOM 1670 C CA . GLU A 1 205 ? -7.501 1.754 24.500 1.00 93.56 205 GLU A CA 1
ATOM 1671 C C . GLU A 1 205 ? -6.092 1.377 24.044 1.00 93.56 205 GLU A C 1
ATOM 1673 O O . GLU A 1 205 ? -5.325 2.251 23.650 1.00 93.56 205 GLU A O 1
ATOM 1678 N N . ASP A 1 206 ? -5.748 0.087 24.073 1.00 95.12 206 ASP A N 1
ATOM 1679 C CA . ASP A 1 206 ? -4.426 -0.373 23.643 1.00 95.12 206 ASP A CA 1
ATOM 1680 C C . ASP A 1 206 ? -4.256 -0.212 22.132 1.00 95.12 206 ASP A C 1
ATOM 1682 O O . ASP A 1 206 ? -3.207 0.231 21.676 1.00 95.12 206 ASP A O 1
ATOM 1686 N N . ILE A 1 207 ? -5.310 -0.500 21.363 1.00 94.88 207 ILE A N 1
ATOM 1687 C CA . ILE A 1 207 ? -5.321 -0.305 19.908 1.00 94.88 207 ILE A CA 1
ATOM 1688 C C . ILE A 1 207 ? -5.272 1.191 19.571 1.00 94.88 207 ILE A C 1
ATOM 1690 O O . ILE A 1 207 ? -4.478 1.610 18.732 1.00 94.88 207 ILE A O 1
ATOM 1694 N N . GLY A 1 208 ? -6.087 2.009 20.245 1.00 93.06 208 GLY A N 1
ATOM 1695 C CA . GLY A 1 208 ? -6.117 3.458 20.042 1.00 93.06 208 GLY A CA 1
ATOM 1696 C C . GLY A 1 208 ? -4.782 4.140 20.348 1.00 93.06 208 GLY A C 1
ATOM 1697 O O . GLY A 1 208 ? -4.408 5.087 19.656 1.00 93.06 208 GLY A O 1
ATOM 1698 N N . ARG A 1 209 ? -4.016 3.630 21.322 1.00 95.69 209 ARG A N 1
ATOM 1699 C CA . ARG A 1 209 ? -2.706 4.180 21.705 1.00 95.69 209 ARG A CA 1
ATOM 1700 C C . ARG A 1 209 ? -1.691 4.162 20.560 1.00 95.69 209 ARG A C 1
ATOM 1702 O O . ARG A 1 209 ? -0.907 5.100 20.455 1.00 95.69 209 ARG A O 1
ATOM 1709 N N . GLU A 1 210 ? -1.750 3.178 19.661 1.00 96.44 210 GLU A N 1
ATOM 1710 C CA . GLU A 1 210 ? -0.882 3.122 18.468 1.00 96.44 210 GLU A CA 1
ATOM 1711 C C . GLU A 1 210 ? -1.149 4.273 17.481 1.00 96.44 210 GLU A C 1
ATOM 1713 O O . GLU A 1 210 ? -0.276 4.674 16.703 1.00 96.44 210 GLU A O 1
ATOM 1718 N N . PHE A 1 211 ? -2.343 4.862 17.560 1.00 95.12 211 PHE A N 1
ATOM 1719 C CA . PHE A 1 211 ? -2.726 6.075 16.845 1.00 95.12 211 PHE A CA 1
ATOM 1720 C C . PHE A 1 211 ? -2.553 7.359 17.672 1.00 95.12 211 PHE A C 1
ATOM 1722 O O . PHE A 1 211 ? -2.874 8.439 17.183 1.00 95.12 211 PHE A O 1
ATOM 1729 N N . GLY A 1 212 ? -2.058 7.268 18.910 1.00 93.75 212 GLY A N 1
ATOM 1730 C CA . GLY A 1 212 ? -2.003 8.395 19.847 1.00 93.75 212 GLY A CA 1
ATOM 1731 C C . GLY A 1 212 ? -3.372 8.789 20.416 1.00 93.75 212 GLY A C 1
ATOM 1732 O O . GLY A 1 212 ? -3.547 9.918 20.867 1.00 93.75 212 GLY A O 1
ATOM 1733 N N . LEU A 1 213 ? -4.353 7.883 20.382 1.00 94.38 213 LEU A N 1
ATOM 1734 C CA . LEU A 1 213 ? -5.733 8.132 20.796 1.00 94.38 213 LEU A CA 1
ATOM 1735 C C . LEU A 1 213 ? -5.998 7.557 22.189 1.00 94.38 213 LEU A C 1
ATOM 1737 O O . LEU A 1 213 ? -5.555 6.458 22.521 1.00 94.38 213 LEU A O 1
ATOM 1741 N N . ALA A 1 214 ? -6.773 8.281 22.996 1.00 91.62 214 ALA A N 1
ATOM 1742 C CA . ALA A 1 214 ? -7.154 7.854 24.337 1.00 91.62 214 ALA A CA 1
ATOM 1743 C C . ALA A 1 214 ? -8.526 8.412 24.748 1.00 91.62 214 ALA A C 1
ATOM 1745 O O . ALA A 1 214 ? -9.067 9.327 24.125 1.00 91.62 214 ALA A O 1
ATOM 1746 N N . GLY A 1 215 ? -9.067 7.866 25.838 1.00 90.81 215 GLY A N 1
ATOM 1747 C CA . GLY A 1 215 ? -10.287 8.357 26.473 1.00 90.81 215 GLY A CA 1
ATOM 1748 C C . GLY A 1 215 ? -11.584 7.751 25.917 1.00 90.81 215 GLY A C 1
ATOM 1749 O O . GLY A 1 215 ? -11.562 6.847 25.082 1.00 90.81 215 GLY A O 1
ATOM 1750 N N . PRO A 1 216 ? -12.745 8.254 26.371 1.00 89.69 216 PRO A N 1
ATOM 1751 C CA . PRO A 1 216 ? -14.049 7.627 26.131 1.00 89.69 216 PRO A CA 1
ATOM 1752 C C . PRO A 1 216 ? -14.476 7.615 24.655 1.00 89.69 216 PRO A C 1
ATOM 1754 O O . PRO A 1 216 ? -15.346 6.842 24.266 1.00 89.69 216 PRO A O 1
ATOM 1757 N N . ARG A 1 217 ? -13.854 8.449 23.810 1.00 93.88 217 ARG A N 1
ATOM 1758 C CA . ARG A 1 217 ? -14.124 8.534 22.366 1.00 93.88 217 ARG A CA 1
ATOM 1759 C C . ARG A 1 217 ? -13.188 7.675 21.511 1.00 93.88 217 ARG A C 1
ATOM 1761 O O . ARG A 1 217 ? -13.228 7.800 20.290 1.00 93.88 217 ARG A O 1
ATOM 1768 N N . VAL A 1 218 ? -12.363 6.809 22.109 1.00 94.06 218 VAL A N 1
ATOM 1769 C CA . VAL A 1 218 ? -11.326 6.044 21.389 1.00 94.06 218 VAL A CA 1
ATOM 1770 C C . VAL A 1 218 ? -11.870 5.261 20.191 1.00 94.06 218 VAL A C 1
ATOM 1772 O O . VAL A 1 218 ? -11.214 5.199 19.155 1.00 94.06 218 VAL A O 1
ATOM 1775 N N . VAL A 1 219 ? -13.090 4.724 20.286 1.00 94.81 219 VAL A N 1
ATOM 1776 C CA . VAL A 1 219 ? -13.731 3.989 19.184 1.00 94.81 219 VAL A CA 1
ATOM 1777 C C . VAL A 1 219 ? -14.013 4.902 17.994 1.00 94.81 219 VAL A C 1
ATOM 1779 O O . VAL A 1 219 ? -13.631 4.591 16.870 1.00 94.81 219 VAL A O 1
ATOM 1782 N N . THR A 1 220 ? -14.641 6.051 18.242 1.00 95.19 220 THR A N 1
ATOM 1783 C CA . THR A 1 220 ? -14.949 7.041 17.205 1.00 95.19 220 THR A CA 1
ATOM 1784 C C . THR A 1 220 ? -13.680 7.607 16.583 1.00 95.19 220 THR A C 1
ATOM 1786 O O . THR A 1 220 ? -13.570 7.637 15.363 1.00 95.19 220 THR A O 1
ATOM 1789 N N . LEU A 1 221 ? -12.693 7.961 17.407 1.00 95.81 221 LEU A N 1
ATOM 1790 C CA . LEU A 1 221 ? -11.419 8.491 16.923 1.00 95.81 221 LEU A CA 1
ATOM 1791 C C . LEU A 1 221 ? -10.639 7.450 16.103 1.00 95.81 221 LEU A C 1
ATOM 1793 O O . LEU A 1 221 ? -10.019 7.792 15.103 1.00 95.81 221 LEU A O 1
ATOM 1797 N N . THR A 1 222 ? -10.694 6.168 16.484 1.00 96.44 222 THR A N 1
ATOM 1798 C CA . THR A 1 222 ? -10.050 5.094 15.706 1.00 96.44 222 THR A CA 1
ATOM 1799 C C . THR A 1 222 ? -10.718 4.925 14.346 1.00 96.44 222 THR A C 1
ATOM 1801 O O . THR A 1 222 ? -10.023 4.752 13.348 1.00 96.44 222 THR A O 1
ATOM 1804 N N . ARG A 1 223 ? -12.052 5.019 14.283 1.00 96.44 223 ARG A N 1
ATOM 1805 C CA . ARG A 1 223 ? -12.795 4.999 13.017 1.00 96.44 223 ARG A CA 1
ATOM 1806 C C . ARG A 1 223 ? -12.377 6.153 12.111 1.00 96.44 223 ARG A C 1
ATOM 1808 O O . ARG A 1 223 ? -12.037 5.917 10.957 1.00 96.44 223 ARG A O 1
ATOM 1815 N N . GLU A 1 224 ? -12.374 7.374 12.640 1.00 95.19 224 GLU A N 1
ATOM 1816 C CA . GLU A 1 224 ? -11.925 8.572 11.919 1.00 95.19 224 GLU A CA 1
ATOM 1817 C C . GLU A 1 224 ? -10.491 8.395 11.407 1.00 95.19 224 GLU A C 1
ATOM 1819 O O . GLU A 1 224 ? -10.218 8.664 10.239 1.00 95.19 224 GLU A O 1
ATOM 1824 N N . LYS A 1 225 ? -9.598 7.834 12.233 1.00 96.31 225 LYS A N 1
ATOM 1825 C CA . LYS A 1 225 ? -8.214 7.573 11.834 1.00 96.31 225 LYS A CA 1
ATOM 1826 C C . LYS A 1 225 ? -8.092 6.510 10.741 1.00 96.31 225 LYS A C 1
ATOM 1828 O O . LYS A 1 225 ? -7.293 6.673 9.825 1.00 96.31 225 LYS A O 1
ATOM 1833 N N . CYS A 1 226 ? -8.875 5.435 10.803 1.00 96.50 226 CYS A N 1
ATOM 1834 C CA . CYS A 1 226 ? -8.896 4.410 9.756 1.00 96.50 226 CYS A CA 1
ATOM 1835 C C . CYS A 1 226 ? -9.418 4.975 8.427 1.00 96.50 226 CYS A C 1
ATOM 1837 O O . CYS A 1 226 ? -8.859 4.678 7.374 1.00 96.50 226 CYS A O 1
ATOM 1839 N N . LEU A 1 227 ? -10.438 5.839 8.474 1.00 94.12 227 LEU A N 1
ATOM 1840 C CA . LEU A 1 227 ? -10.934 6.553 7.297 1.00 94.12 227 LEU A CA 1
ATOM 1841 C C . LEU A 1 227 ? -9.869 7.494 6.720 1.00 94.12 227 LEU A C 1
ATOM 1843 O O . LEU A 1 227 ? -9.645 7.464 5.516 1.00 94.12 227 LEU A O 1
ATOM 1847 N N . GLU A 1 228 ? -9.170 8.267 7.557 1.00 93.12 228 GLU A N 1
ATOM 1848 C CA . GLU A 1 228 ? -8.045 9.116 7.130 1.00 93.12 228 GLU A CA 1
ATOM 1849 C C . GLU A 1 228 ? -6.938 8.286 6.459 1.00 93.12 228 GLU A C 1
ATOM 1851 O O . GLU A 1 228 ? -6.389 8.686 5.432 1.00 93.12 228 GLU A O 1
ATOM 1856 N N . ILE A 1 229 ? -6.618 7.114 7.015 1.00 94.00 229 ILE A N 1
ATOM 1857 C CA . ILE A 1 229 ? -5.632 6.192 6.444 1.00 94.00 229 ILE A CA 1
ATOM 1858 C C . ILE A 1 229 ? -6.096 5.690 5.075 1.00 94.00 229 ILE A C 1
ATOM 1860 O O . ILE A 1 229 ? -5.312 5.733 4.137 1.00 94.00 229 ILE A O 1
ATOM 1864 N N . LEU A 1 230 ? -7.351 5.266 4.916 1.00 91.56 230 LEU A N 1
ATOM 1865 C CA . LEU A 1 230 ? -7.882 4.849 3.611 1.00 91.56 230 LEU A CA 1
ATOM 1866 C C . LEU A 1 230 ? -7.879 5.999 2.593 1.00 91.56 230 LEU A C 1
ATOM 1868 O O . LEU A 1 230 ? -7.471 5.810 1.449 1.00 91.56 230 LEU A O 1
ATOM 1872 N N . GLN A 1 231 ? -8.281 7.197 3.015 1.00 88.31 231 GLN A N 1
ATOM 1873 C CA . GLN A 1 231 ? -8.239 8.406 2.190 1.00 88.31 231 GLN A CA 1
ATOM 1874 C C . GLN A 1 231 ? -6.814 8.742 1.753 1.00 88.31 231 GLN A C 1
ATOM 1876 O O . GLN A 1 231 ? -6.595 9.080 0.601 1.00 88.31 231 GLN A O 1
ATOM 1881 N N . THR A 1 232 ? -5.840 8.643 2.656 1.00 88.56 232 THR A N 1
ATOM 1882 C CA . THR A 1 232 ? -4.454 9.018 2.350 1.00 88.56 232 THR A CA 1
ATOM 1883 C C . THR A 1 232 ? -3.744 7.937 1.546 1.00 88.56 232 THR A C 1
ATOM 1885 O O . THR A 1 232 ? -3.016 8.243 0.610 1.00 88.56 232 THR A O 1
ATOM 1888 N N . LEU A 1 233 ? -3.927 6.668 1.917 1.00 91.19 233 LEU A N 1
ATOM 1889 C CA . LEU A 1 233 ? -3.173 5.574 1.318 1.00 91.19 233 LEU A CA 1
ATOM 1890 C C . LEU A 1 233 ? -3.770 5.088 0.002 1.00 91.19 233 LEU A C 1
ATOM 1892 O O . LEU A 1 233 ? -3.022 4.544 -0.800 1.00 91.19 233 LEU A O 1
ATOM 1896 N N . LEU A 1 234 ? -5.078 5.259 -0.210 1.00 88.44 234 LEU A N 1
ATOM 1897 C CA . LEU A 1 234 ? -5.797 4.767 -1.389 1.00 88.44 234 LEU A CA 1
ATOM 1898 C C . LEU A 1 234 ? -6.595 5.866 -2.114 1.00 88.44 234 LEU A C 1
ATOM 1900 O O . LEU A 1 234 ? -7.388 5.533 -2.987 1.00 88.44 234 LEU A O 1
ATOM 1904 N N . ALA A 1 235 ? -6.444 7.143 -1.736 1.00 79.44 235 ALA A N 1
ATOM 1905 C CA . ALA A 1 235 ? -7.157 8.293 -2.321 1.00 79.44 235 ALA A CA 1
ATOM 1906 C C . ALA A 1 235 ? -8.673 8.146 -2.469 1.00 79.44 235 ALA A C 1
ATOM 1908 O O . ALA A 1 235 ? -9.309 8.652 -3.395 1.00 79.44 235 ALA A O 1
ATOM 1909 N N . ILE A 1 236 ? -9.285 7.478 -1.502 1.00 68.62 236 ILE A N 1
ATOM 1910 C CA . ILE A 1 236 ? -10.729 7.300 -1.477 1.00 68.62 236 ILE A CA 1
ATOM 1911 C C . ILE A 1 236 ? -11.382 8.625 -1.078 1.00 68.62 236 ILE A C 1
ATOM 1913 O O . ILE A 1 236 ? -11.179 9.103 0.033 1.00 68.62 236 ILE A O 1
ATOM 1917 N N . LYS A 1 237 ? -12.233 9.206 -1.930 1.00 60.22 237 LYS A N 1
ATOM 1918 C CA . LYS A 1 237 ? -13.103 10.327 -1.531 1.00 60.22 237 LYS A CA 1
ATOM 1919 C C . LYS A 1 237 ? -14.276 9.775 -0.712 1.00 60.22 237 LYS A C 1
ATOM 1921 O O . LYS A 1 237 ? -15.241 9.252 -1.263 1.00 60.22 237 LYS A O 1
ATOM 1926 N N . VAL A 1 238 ? -14.205 9.871 0.616 1.00 53.56 238 VAL A N 1
ATOM 1927 C CA . VAL A 1 238 ? -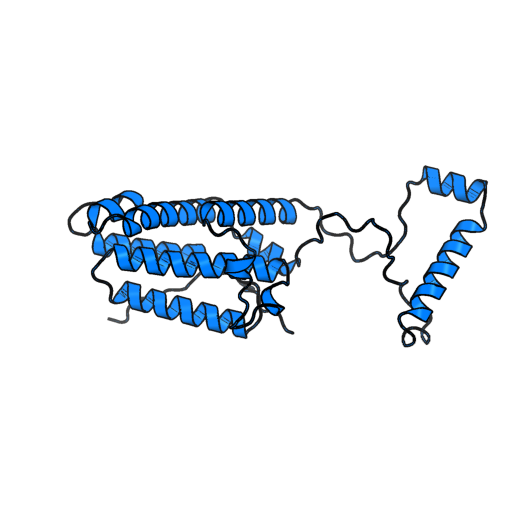15.338 9.504 1.486 1.00 53.56 238 VAL A CA 1
ATOM 1928 C C . VAL A 1 238 ? -16.353 10.648 1.447 1.00 53.56 238 VAL A C 1
ATOM 1930 O O . VAL A 1 238 ? -16.094 11.721 1.988 1.00 53.56 238 VAL A O 1
ATOM 1933 N N . GLY A 1 239 ? -17.498 10.438 0.793 1.00 43.16 239 GLY A N 1
ATOM 1934 C CA . GLY A 1 239 ? -18.609 11.391 0.831 1.00 43.16 239 GLY A CA 1
ATOM 1935 C C . GLY A 1 239 ? -19.086 11.622 2.268 1.00 43.16 239 GLY A C 1
ATOM 1936 O O . GLY A 1 239 ? -19.159 10.673 3.054 1.00 43.16 239 GLY A O 1
ATOM 1937 N N . ALA A 1 240 ? -19.388 12.876 2.620 1.00 30.34 240 ALA A N 1
ATOM 1938 C CA . ALA A 1 240 ? -19.970 13.205 3.919 1.00 30.34 240 ALA A CA 1
ATOM 1939 C C . ALA A 1 240 ? -21.260 12.390 4.131 1.00 30.34 240 ALA A C 1
ATOM 1941 O O . ALA A 1 240 ? -22.015 12.209 3.170 1.00 30.34 240 ALA A O 1
ATOM 1942 N N . PRO A 1 241 ? -21.530 11.881 5.347 1.00 35.06 241 PRO A N 1
ATOM 1943 C CA . PRO A 1 241 ? -22.795 11.218 5.616 1.00 35.06 241 PRO A CA 1
ATOM 1944 C C . PRO A 1 241 ? -23.919 12.227 5.369 1.00 35.06 241 PRO A C 1
ATOM 1946 O O . PRO A 1 241 ? -23.978 13.271 6.015 1.00 35.06 241 PRO A O 1
ATOM 1949 N N . SER A 1 242 ? -24.779 11.929 4.397 1.00 31.56 242 SER A N 1
ATOM 1950 C CA . SER A 1 242 ? -26.058 12.607 4.222 1.00 31.56 242 SER A CA 1
ATOM 1951 C C . SER A 1 242 ? -26.872 12.374 5.493 1.00 31.56 242 SER A C 1
ATOM 1953 O O . SER A 1 242 ? -27.270 11.236 5.758 1.00 31.56 242 SER A O 1
ATOM 1955 N N . GLY A 1 243 ? -26.986 13.425 6.308 1.00 30.98 243 GLY A N 1
ATOM 1956 C CA . GLY A 1 243 ? -27.831 13.465 7.500 1.00 30.98 243 GLY A CA 1
ATOM 1957 C C . GLY A 1 243 ? -29.312 13.482 7.165 1.00 30.98 243 GLY A C 1
ATOM 1958 O O . GLY A 1 243 ? -29.655 13.870 6.024 1.00 30.98 243 GLY A O 1
#

Foldseek 3Di:
DDWDFPPVLQFLDIGDPVVVVVLVVLVVVLLVCLVPPPALLSNLQSLLVSLLSSLLNSVCNQVVNCVVDDPVRHCSCVPADPDLVSSLVVLVVLLCVLLPDDPDDPDDDDDDDDPVVVVVCCVPPVCVVVVVVVVQQVVCCVVPVVQPPDPPRDTDPDPPPPPPPDDRGDPSSNSSSVLCDPVLSVLSVLSVVLNVCSVPDRDLQSSLVSVVDDDPCSSVVSSVSSVVNCCRNGVDDDDDPPD

Radius of gyration: 25.1 Å; chains: 1; bounding box: 70×35×74 Å

Secondary structure (DSSP, 8-state):
-PPEE-TTS-S--EE-HHHHHHHHHHHHHHHHHHHH--SHHHHHHHHHHHHHHHHHHHHHHHTT-GGG-BTTB-HHHHTS-SSHHHHHHHHHHHHHHHHHSPPPPSS-------HHHHHHHHHH-TTHHHHHHHHHHHHHHHH-GGG-SSS--PPP----S-S-SSPPPPHHHHHHHTT--HHHHHHHHHHHHHHHHHHH---HHHHHHTTT--STTHHHHHHHHHHHHHHHHH----PPP--

pLDDT: mean 77.49, std 19.75, range [30.34, 98.0]